Protein AF-A0AAD2H133-F1 (afdb_monomer_lite)

Radius of gyration: 26.83 Å; chains: 1; bounding box: 68×77×58 Å

pLDDT: mean 74.28, std 23.03, range [26.97, 97.5]

Organism: NCBI:txid2018698

Sequence (249 aa):
MCVVIRGDEFQFPLRPWSMHPALIPPAVCPDMLEMSGTHETLIGLRRARIIREPKGTVWVAGERANQIEEWRHAVLTKLACFRELQAVYMPAAAAIIEEAEARRVRSASSPRPEHIKLWMPSEMPSSLGPARGCVARLCDIETKLRVAQCENSLTLVRARLHAKRHLISFRNANVTGQNQSTKARTLISKVGEKVTASANRYRRGRQALVEAGRLEKFQHLQELKDEHLQMSGAAMETDTERTDAWTAK

Structure (mmCIF, N/CA/C/O backbone):
data_AF-A0AAD2H133-F1
#
_entry.id   AF-A0AAD2H133-F1
#
loop_
_atom_site.group_PDB
_atom_site.id
_atom_site.type_symbol
_atom_site.label_atom_id
_atom_site.label_alt_id
_atom_site.label_comp_id
_atom_site.label_asym_id
_atom_site.label_entity_id
_atom_site.label_seq_id
_atom_site.pdbx_PDB_ins_code
_atom_site.Cartn_x
_atom_site.Cartn_y
_atom_site.Cartn_z
_atom_site.occupancy
_atom_site.B_iso_or_equiv
_atom_site.auth_seq_id
_atom_site.auth_comp_id
_atom_site.auth_asym_id
_atom_site.auth_atom_id
_atom_site.pdbx_PDB_model_num
ATOM 1 N N . MET A 1 1 ? -32.517 -39.416 12.673 1.00 35.91 1 MET A N 1
ATOM 2 C CA . MET A 1 1 ? -31.912 -40.131 11.529 1.00 35.91 1 MET A CA 1
ATOM 3 C C . MET A 1 1 ? -30.538 -39.535 11.271 1.00 35.91 1 MET A C 1
ATOM 5 O O . MET A 1 1 ? -30.444 -38.469 10.681 1.00 35.91 1 MET A O 1
ATOM 9 N N . CYS A 1 2 ? -29.494 -40.173 11.801 1.00 26.97 2 CYS A N 1
ATOM 10 C CA . CYS A 1 2 ? -28.104 -39.863 11.469 1.00 26.97 2 CYS A CA 1
ATOM 11 C C . CYS A 1 2 ? -27.751 -40.601 10.180 1.00 26.97 2 CYS A C 1
ATOM 13 O O . CYS A 1 2 ? -27.896 -41.821 10.129 1.00 26.97 2 CYS A O 1
ATOM 15 N N . VAL A 1 3 ? -27.281 -39.881 9.165 1.00 31.53 3 VAL A N 1
ATOM 16 C CA . VAL A 1 3 ? -26.675 -40.486 7.978 1.00 31.53 3 VAL A CA 1
ATOM 17 C C . VAL A 1 3 ? -25.183 -40.195 8.031 1.00 31.53 3 VAL A C 1
ATOM 19 O O . VAL A 1 3 ? -24.738 -39.062 7.880 1.00 31.53 3 VAL A O 1
ATOM 22 N N . VAL A 1 4 ? -24.441 -41.258 8.320 1.00 31.72 4 VAL A N 1
ATOM 23 C CA . VAL A 1 4 ? -22.990 -41.375 8.192 1.00 31.72 4 VAL A CA 1
ATOM 24 C C . VAL A 1 4 ? -22.673 -41.491 6.703 1.00 31.72 4 VAL A C 1
ATOM 26 O O . VAL A 1 4 ? -23.188 -42.398 6.051 1.00 31.72 4 VAL A O 1
ATOM 29 N N . ILE A 1 5 ? -21.815 -40.618 6.169 1.00 35.50 5 ILE A N 1
ATOM 30 C CA . ILE A 1 5 ? -21.188 -40.825 4.856 1.00 35.50 5 ILE A CA 1
ATOM 31 C C . ILE A 1 5 ? -19.685 -40.995 5.067 1.00 35.50 5 ILE A C 1
ATOM 33 O O . ILE A 1 5 ? -19.028 -40.186 5.719 1.00 35.50 5 ILE A O 1
ATOM 37 N N . ARG A 1 6 ? -19.216 -42.142 4.574 1.00 32.06 6 ARG A N 1
ATOM 38 C CA . ARG A 1 6 ? -17.863 -42.692 4.651 1.00 32.06 6 ARG A CA 1
ATOM 39 C C . ARG A 1 6 ? -16.893 -41.867 3.809 1.00 32.06 6 ARG A C 1
ATOM 41 O O . ARG A 1 6 ? -17.297 -41.235 2.838 1.00 32.06 6 ARG A O 1
ATOM 48 N N . GLY A 1 7 ? -15.623 -41.907 4.202 1.00 32.06 7 GLY A N 1
ATOM 49 C CA . GLY A 1 7 ? -14.524 -41.363 3.419 1.00 32.06 7 GLY A CA 1
ATOM 50 C C . GLY A 1 7 ? -14.263 -42.206 2.177 1.00 32.06 7 GLY A C 1
ATOM 51 O O . GLY A 1 7 ? -14.228 -43.430 2.272 1.00 32.06 7 GLY A O 1
ATOM 52 N N . ASP A 1 8 ? -14.057 -41.516 1.060 1.00 33.31 8 ASP A N 1
ATOM 53 C CA . ASP A 1 8 ? -13.479 -42.070 -0.156 1.00 33.31 8 ASP A CA 1
ATOM 54 C C . ASP A 1 8 ? -12.133 -41.391 -0.425 1.00 33.31 8 ASP A C 1
ATOM 56 O O . ASP A 1 8 ? -11.981 -40.165 -0.370 1.00 33.31 8 ASP A O 1
ATOM 60 N N . GLU A 1 9 ? -11.151 -42.246 -0.676 1.00 34.84 9 GLU A N 1
ATOM 61 C CA . GLU A 1 9 ? -9.766 -41.960 -1.005 1.00 34.84 9 GLU A CA 1
ATOM 62 C C . GLU A 1 9 ? -9.674 -41.255 -2.367 1.00 34.84 9 GLU A C 1
ATOM 64 O O . GLU A 1 9 ? -9.992 -41.827 -3.408 1.00 34.84 9 GLU A O 1
ATOM 69 N N . PHE A 1 10 ? -9.196 -40.008 -2.385 1.00 31.00 10 PHE A N 1
ATOM 70 C CA . PHE A 1 10 ? -8.805 -39.330 -3.623 1.00 31.00 10 PHE A CA 1
ATOM 71 C C . PHE A 1 10 ? -7.299 -39.484 -3.842 1.00 31.00 10 PHE A C 1
ATOM 73 O O . PHE A 1 10 ? -6.474 -38.762 -3.282 1.00 31.00 10 PHE A O 1
ATOM 80 N N . GLN A 1 11 ? -6.951 -40.460 -4.673 1.00 32.91 11 GLN A N 1
ATOM 81 C CA . GLN A 1 11 ? -5.588 -40.793 -5.062 1.00 32.91 11 GLN A CA 1
ATOM 82 C C . GLN A 1 11 ? -5.153 -39.889 -6.228 1.00 32.91 11 GLN A C 1
ATOM 84 O O . GLN A 1 11 ? -5.570 -40.068 -7.371 1.00 32.91 11 GLN A O 1
ATOM 89 N N . PHE A 1 12 ? -4.325 -38.879 -5.944 1.00 33.16 12 PHE A N 1
ATOM 90 C CA . PHE A 1 12 ? -3.680 -38.063 -6.978 1.00 33.16 12 PHE A CA 1
ATOM 91 C C . PHE A 1 12 ? -2.505 -38.837 -7.603 1.00 33.16 12 PHE A C 1
ATOM 93 O O . PHE A 1 12 ? -1.609 -39.263 -6.871 1.00 33.16 12 PHE A O 1
ATOM 100 N N . PRO A 1 13 ? -2.429 -38.986 -8.939 1.00 35.81 13 PRO A N 1
ATOM 101 C CA . PRO A 1 13 ? -1.241 -39.533 -9.576 1.00 35.81 13 PRO A CA 1
ATOM 102 C C . PRO A 1 13 ? -0.107 -38.500 -9.538 1.00 35.81 13 PRO A C 1
ATOM 104 O O . PRO A 1 13 ? -0.150 -37.469 -10.212 1.00 35.81 13 PRO A O 1
ATOM 107 N N . LEU A 1 14 ? 0.935 -38.803 -8.762 1.00 33.22 14 LEU A N 1
ATOM 108 C CA . LEU A 1 14 ? 2.225 -38.120 -8.812 1.00 33.22 14 LEU A CA 1
ATOM 109 C C . LEU A 1 14 ? 2.862 -38.360 -10.190 1.00 33.22 14 LEU A C 1
ATOM 111 O O . LEU A 1 14 ? 3.471 -39.399 -10.434 1.00 33.22 14 LEU A O 1
ATOM 115 N N . ARG A 1 15 ? 2.725 -37.399 -11.111 1.00 35.94 15 ARG A N 1
ATOM 116 C CA . ARG A 1 15 ? 3.599 -37.320 -12.289 1.00 35.94 15 ARG A CA 1
ATOM 117 C C . ARG A 1 15 ? 4.874 -36.552 -11.912 1.00 35.94 15 ARG A C 1
ATOM 119 O O . ARG A 1 15 ? 4.755 -35.439 -11.394 1.00 35.94 15 ARG A O 1
ATOM 126 N N . PRO A 1 16 ? 6.075 -37.090 -12.188 1.00 33.22 16 PRO A N 1
ATOM 127 C CA . PRO A 1 16 ? 7.325 -36.371 -11.980 1.00 33.22 16 PRO A CA 1
ATOM 128 C C . PRO A 1 16 ? 7.382 -35.151 -12.901 1.00 33.22 16 PRO A C 1
ATOM 130 O O . PRO A 1 16 ? 7.190 -35.264 -14.112 1.00 33.22 16 PRO A O 1
ATOM 133 N N . TRP A 1 17 ? 7.644 -33.977 -12.334 1.00 34.22 17 TRP A N 1
ATOM 134 C CA . TRP A 1 17 ? 7.940 -32.778 -13.108 1.00 34.22 17 TRP A CA 1
ATOM 135 C C . TRP A 1 17 ? 9.321 -32.938 -13.752 1.00 34.22 17 TRP A C 1
ATOM 137 O O . TRP A 1 17 ? 10.344 -32.742 -13.103 1.00 34.22 17 TRP A O 1
ATOM 147 N N . SER A 1 18 ? 9.367 -33.286 -15.037 1.00 40.25 18 SER A N 1
ATOM 148 C CA . SER A 1 18 ? 10.574 -33.133 -15.848 1.00 40.25 18 SER A CA 1
ATOM 149 C C . SER A 1 18 ? 10.789 -31.641 -16.127 1.00 40.25 18 SER A C 1
ATOM 151 O O . SER A 1 18 ? 10.150 -31.066 -17.011 1.00 40.25 18 SER A O 1
ATOM 153 N N . MET A 1 19 ? 11.648 -30.996 -15.337 1.00 36.91 19 MET A N 1
ATOM 154 C CA . MET A 1 19 ? 12.081 -29.614 -15.549 1.00 36.91 19 MET A CA 1
ATOM 155 C C . MET A 1 19 ? 12.820 -29.481 -16.890 1.00 36.91 19 MET A C 1
ATOM 157 O O . MET A 1 19 ? 13.822 -30.149 -17.129 1.00 36.91 19 MET A O 1
ATOM 161 N N . HIS A 1 20 ? 12.337 -28.596 -17.764 1.00 41.34 20 HIS A N 1
ATOM 162 C CA . HIS A 1 20 ? 13.118 -28.087 -18.893 1.00 41.34 20 HIS A CA 1
ATOM 163 C C . HIS A 1 20 ? 14.253 -27.170 -18.381 1.00 41.34 20 HIS A C 1
ATOM 165 O O . HIS A 1 20 ? 13.990 -26.342 -17.506 1.00 41.34 20 HIS A O 1
ATOM 171 N N . PRO A 1 21 ? 15.482 -27.232 -18.936 1.00 43.69 21 PRO A N 1
ATOM 172 C CA . PRO A 1 21 ? 16.657 -26.554 -18.370 1.00 43.69 21 PRO A CA 1
ATOM 173 C C . PRO A 1 21 ? 16.730 -25.028 -18.586 1.00 43.69 21 PRO A C 1
ATOM 175 O O . PRO A 1 21 ? 17.727 -24.411 -18.234 1.00 43.69 21 PRO A O 1
ATOM 178 N N . ALA A 1 22 ? 15.700 -24.381 -19.139 1.00 45.56 22 ALA A N 1
ATOM 179 C CA . ALA A 1 22 ? 15.758 -22.966 -19.536 1.00 45.56 22 ALA A CA 1
ATOM 180 C C . ALA A 1 22 ? 15.195 -21.966 -18.498 1.00 45.56 22 ALA A C 1
ATOM 182 O O . ALA A 1 22 ? 14.990 -20.797 -18.814 1.00 45.56 22 ALA A O 1
ATOM 183 N N . LEU A 1 23 ? 14.912 -22.405 -17.266 1.00 48.41 23 LEU A N 1
ATOM 184 C CA . LEU A 1 23 ? 14.332 -21.574 -16.195 1.00 48.41 23 LEU A CA 1
ATOM 185 C C . LEU A 1 23 ? 15.078 -21.731 -14.864 1.00 48.41 23 LEU A C 1
ATOM 187 O O . LEU A 1 23 ? 14.468 -21.724 -13.797 1.00 48.41 23 LEU A O 1
ATOM 191 N N . ILE A 1 24 ? 16.402 -21.863 -14.920 1.00 42.66 24 ILE A N 1
ATOM 192 C CA . ILE A 1 24 ? 17.245 -21.671 -13.740 1.00 42.66 24 ILE A CA 1
ATOM 193 C C . ILE A 1 24 ? 17.420 -20.152 -13.586 1.00 42.66 24 ILE A C 1
ATOM 195 O O . ILE A 1 24 ? 18.086 -19.545 -14.427 1.00 42.66 24 ILE A O 1
ATOM 199 N N . PRO A 1 25 ? 16.796 -19.493 -12.589 1.00 49.66 25 PRO A N 1
ATOM 200 C CA . PRO A 1 25 ? 17.180 -18.128 -12.254 1.00 49.66 25 PRO A CA 1
ATOM 201 C C . PRO A 1 25 ? 18.669 -18.141 -11.878 1.00 49.66 25 PRO A C 1
ATOM 203 O O . PRO A 1 25 ? 19.085 -19.070 -11.176 1.00 49.66 25 PRO A O 1
ATOM 206 N N . PRO A 1 26 ? 19.489 -17.164 -12.315 1.00 40.66 26 PRO A N 1
ATOM 207 C CA . PRO A 1 26 ? 20.832 -17.054 -11.767 1.00 40.66 26 PRO A CA 1
ATOM 208 C C . PRO A 1 26 ? 20.694 -16.961 -10.248 1.00 40.66 26 PRO A C 1
ATOM 210 O O . PRO A 1 26 ? 19.792 -16.285 -9.741 1.00 40.66 26 PRO A O 1
ATOM 213 N N . ALA A 1 27 ? 21.522 -17.742 -9.556 1.00 40.97 27 ALA A N 1
ATOM 214 C CA . ALA A 1 27 ? 21.524 -17.869 -8.113 1.00 40.97 27 ALA A CA 1
ATOM 215 C C . ALA A 1 27 ? 21.328 -16.497 -7.458 1.00 40.97 27 ALA A C 1
ATOM 217 O O . ALA A 1 27 ? 22.032 -15.540 -7.774 1.00 40.97 27 ALA A O 1
ATOM 218 N N . VAL A 1 28 ? 20.347 -16.412 -6.558 1.00 44.00 28 VAL A N 1
ATOM 219 C CA . VAL A 1 28 ? 20.270 -15.333 -5.572 1.00 44.00 28 VAL A CA 1
ATOM 220 C C . VAL A 1 28 ? 21.641 -15.270 -4.916 1.00 44.00 28 VAL A C 1
ATOM 222 O O . VAL A 1 28 ? 22.013 -16.235 -4.256 1.00 44.00 28 VAL A O 1
ATOM 225 N N . CYS A 1 29 ? 22.387 -14.195 -5.175 1.00 35.00 29 CYS A N 1
ATOM 226 C CA . CYS A 1 29 ? 23.770 -14.025 -4.754 1.00 35.00 29 CYS A CA 1
ATOM 227 C C . CYS A 1 29 ? 23.927 -14.326 -3.257 1.00 35.00 29 CYS A C 1
ATOM 229 O O . CYS A 1 29 ? 23.426 -13.555 -2.432 1.00 35.00 29 CYS A O 1
ATOM 231 N N . PRO A 1 30 ? 24.637 -15.397 -2.877 1.00 43.62 30 PRO A N 1
ATOM 232 C CA . PRO A 1 30 ? 25.264 -15.491 -1.581 1.00 43.62 30 PRO A CA 1
ATOM 233 C C . PRO A 1 30 ? 26.714 -15.046 -1.779 1.00 43.62 30 PRO A C 1
ATOM 235 O O . PRO A 1 30 ? 27.558 -15.864 -2.105 1.00 43.62 30 PRO A O 1
ATOM 238 N N . ASP A 1 31 ? 26.963 -13.745 -1.660 1.00 32.84 31 ASP A N 1
ATOM 239 C CA . ASP A 1 31 ? 28.277 -13.216 -1.281 1.00 32.84 31 ASP A CA 1
ATOM 240 C C . ASP A 1 31 ? 28.080 -11.793 -0.759 1.00 32.84 31 ASP A C 1
ATOM 242 O O . ASP A 1 31 ? 28.165 -10.781 -1.453 1.00 32.84 31 ASP A O 1
ATOM 246 N N . MET A 1 32 ? 27.699 -11.752 0.518 1.00 42.69 32 MET A N 1
ATOM 247 C CA . MET A 1 32 ? 28.134 -10.678 1.388 1.00 42.69 32 MET A CA 1
ATOM 248 C C . MET A 1 32 ? 29.597 -10.942 1.720 1.00 42.69 32 MET A C 1
ATOM 250 O O . MET A 1 32 ? 29.925 -12.065 2.090 1.00 42.69 32 MET A O 1
ATOM 254 N N . LEU A 1 33 ? 30.370 -9.859 1.719 1.00 44.34 33 LEU A N 1
ATOM 255 C CA . LEU A 1 33 ? 31.741 -9.700 2.200 1.00 44.34 33 LEU A CA 1
ATOM 256 C C . LEU A 1 33 ? 32.780 -9.590 1.074 1.00 44.34 33 LEU A C 1
ATOM 258 O O . LEU A 1 33 ? 33.070 -10.535 0.357 1.00 44.34 33 LEU A O 1
ATOM 262 N N . GLU A 1 34 ? 33.381 -8.399 1.061 1.00 38.94 34 GLU A N 1
ATOM 263 C CA . GLU A 1 34 ? 34.706 -8.056 0.544 1.00 38.94 34 GLU A CA 1
ATOM 264 C C . GLU A 1 34 ? 34.785 -7.264 -0.776 1.00 38.94 34 GLU A C 1
ATOM 266 O O . GLU A 1 34 ? 34.864 -7.797 -1.874 1.00 38.94 34 GLU A O 1
ATOM 271 N N . MET A 1 35 ? 34.947 -5.945 -0.558 1.00 33.66 35 MET A N 1
ATOM 272 C CA . MET A 1 35 ? 35.749 -4.986 -1.336 1.00 33.66 35 MET A CA 1
ATOM 273 C C . MET A 1 35 ? 35.026 -4.299 -2.511 1.00 33.66 35 MET A C 1
ATOM 275 O O . MET A 1 35 ? 34.419 -4.934 -3.353 1.00 33.66 35 MET A O 1
ATOM 279 N N . SER A 1 36 ? 35.053 -2.974 -2.671 1.00 35.31 36 SER A N 1
ATOM 280 C CA . SER A 1 36 ? 35.931 -1.956 -2.082 1.00 35.31 36 SER A CA 1
ATOM 281 C C . SER A 1 36 ? 35.410 -0.547 -2.386 1.00 35.31 36 SER A C 1
ATOM 283 O O . SER A 1 36 ? 35.082 -0.250 -3.531 1.00 35.31 36 SER A O 1
ATOM 285 N N . GLY A 1 37 ? 35.457 0.320 -1.365 1.00 43.50 37 GLY A N 1
ATOM 286 C CA . GLY A 1 37 ? 35.833 1.740 -1.445 1.00 43.50 37 GLY A CA 1
ATOM 287 C C . GLY A 1 37 ? 34.999 2.614 -2.379 1.00 43.50 37 GLY A C 1
ATOM 288 O O . GLY A 1 37 ? 35.260 2.719 -3.568 1.00 43.50 37 GLY A O 1
ATOM 289 N N . THR A 1 38 ? 34.022 3.375 -1.891 1.00 42.72 38 THR A N 1
ATOM 290 C CA . THR A 1 38 ? 34.301 4.693 -1.276 1.00 42.72 38 THR A CA 1
ATOM 291 C C . THR A 1 38 ? 33.072 5.277 -0.549 1.00 42.72 38 THR A C 1
ATOM 293 O O . THR A 1 38 ? 33.034 6.469 -0.261 1.00 42.72 38 THR A O 1
ATOM 296 N N . HIS A 1 39 ? 32.066 4.461 -0.203 1.00 37.28 39 HIS A N 1
ATOM 297 C CA . HIS A 1 39 ? 30.840 4.939 0.466 1.00 37.28 39 HIS A CA 1
ATOM 298 C C . HIS A 1 39 ? 30.684 4.470 1.932 1.00 37.28 39 HIS A C 1
ATOM 300 O O . HIS A 1 39 ? 29.704 4.807 2.595 1.00 37.28 39 HIS A O 1
ATOM 306 N N . GLU A 1 40 ? 31.657 3.722 2.468 1.00 39.19 40 GLU A N 1
ATOM 307 C CA . GLU A 1 40 ? 31.608 3.172 3.836 1.00 39.19 40 GLU A CA 1
ATOM 308 C C . GLU A 1 40 ? 32.262 4.057 4.910 1.00 39.19 40 GLU A C 1
ATOM 310 O O . GLU A 1 40 ? 31.959 3.917 6.095 1.00 39.19 40 GLU A O 1
ATOM 315 N N . THR A 1 41 ? 33.074 5.051 4.543 1.00 42.19 41 THR A N 1
ATOM 316 C CA . THR A 1 41 ? 33.735 5.933 5.527 1.00 42.19 41 THR A CA 1
ATOM 317 C C . THR A 1 41 ? 32.807 6.982 6.151 1.00 42.19 41 THR A C 1
ATOM 319 O O . THR A 1 41 ? 33.147 7.560 7.182 1.00 42.19 41 THR A O 1
ATOM 322 N N . LEU A 1 42 ? 31.596 7.182 5.617 1.00 41.75 42 LEU A N 1
ATOM 323 C CA . LEU A 1 42 ? 30.572 8.043 6.235 1.00 41.75 42 LEU A CA 1
ATOM 324 C C . LEU A 1 42 ? 29.580 7.282 7.130 1.00 41.75 42 LEU A C 1
ATOM 326 O O . LEU A 1 42 ? 28.847 7.904 7.902 1.00 41.75 42 LEU A O 1
ATOM 330 N N . ILE A 1 43 ? 29.572 5.947 7.074 1.00 48.88 43 ILE A N 1
ATOM 331 C CA . ILE A 1 43 ? 28.593 5.096 7.770 1.00 48.88 43 ILE A CA 1
ATOM 332 C C . ILE A 1 43 ? 29.017 4.836 9.231 1.00 48.88 43 ILE A C 1
ATOM 334 O O . ILE A 1 43 ? 28.167 4.748 10.119 1.00 48.88 43 ILE A O 1
ATOM 338 N N . GLY A 1 44 ? 30.323 4.820 9.527 1.00 33.81 44 GLY A N 1
ATOM 339 C CA . GLY A 1 44 ? 30.848 4.629 10.889 1.00 33.81 44 GLY A CA 1
ATOM 340 C C . GLY A 1 44 ? 30.820 5.875 11.788 1.00 33.81 44 GLY A C 1
ATOM 341 O O . GLY A 1 44 ? 30.676 5.762 13.004 1.00 33.81 44 GLY A O 1
ATOM 342 N N . LEU A 1 45 ? 30.901 7.083 11.220 1.00 42.31 45 LEU A N 1
ATOM 343 C CA . LEU A 1 45 ? 31.142 8.313 11.995 1.00 42.31 45 LEU A CA 1
ATOM 344 C C . LEU A 1 45 ? 29.876 9.003 12.531 1.00 42.31 45 LEU A C 1
ATOM 346 O O . LEU A 1 45 ? 29.975 9.941 13.321 1.00 42.31 45 LEU A O 1
ATOM 350 N N . ARG A 1 46 ? 28.676 8.527 12.171 1.00 41.97 46 ARG A N 1
ATOM 351 C CA . ARG A 1 46 ? 27.406 9.049 12.719 1.00 41.97 46 ARG A CA 1
ATOM 352 C C . ARG A 1 46 ? 26.892 8.300 13.951 1.00 41.97 46 ARG A C 1
ATOM 354 O O . ARG A 1 46 ? 26.038 8.832 14.652 1.00 41.97 46 ARG A O 1
ATOM 361 N N . ARG A 1 47 ? 27.434 7.115 14.256 1.00 45.44 47 ARG A N 1
ATOM 362 C CA . ARG A 1 47 ? 27.069 6.321 15.448 1.00 45.44 47 ARG A CA 1
ATOM 363 C C . ARG A 1 47 ? 27.700 6.821 16.756 1.00 45.44 47 ARG A C 1
ATOM 365 O O . ARG A 1 47 ? 27.295 6.373 17.820 1.00 45.44 47 ARG A O 1
ATOM 372 N N . ALA A 1 48 ? 28.636 7.772 16.706 1.00 42.19 48 ALA A N 1
ATOM 373 C CA . ALA A 1 48 ? 29.427 8.201 17.866 1.00 42.19 48 ALA A CA 1
ATOM 374 C C . ALA A 1 48 ? 29.140 9.641 18.346 1.00 42.19 48 ALA A C 1
ATOM 376 O O . ALA A 1 48 ? 30.046 10.351 18.779 1.00 42.19 48 ALA A O 1
ATOM 377 N N . ARG A 1 49 ? 27.883 10.105 18.292 1.00 46.78 49 ARG A N 1
ATOM 378 C CA . ARG A 1 49 ? 27.481 11.335 19.004 1.00 46.78 49 ARG A CA 1
ATOM 379 C C . ARG A 1 49 ? 26.068 11.248 19.573 1.00 46.78 49 ARG A C 1
ATOM 381 O O . ARG A 1 49 ? 25.200 12.031 19.211 1.00 46.78 49 ARG A O 1
ATOM 388 N N . ILE A 1 50 ? 25.854 10.325 20.504 1.00 53.81 50 ILE A N 1
ATOM 389 C CA . ILE A 1 50 ? 24.752 10.421 21.468 1.00 53.81 50 ILE A CA 1
ATOM 390 C C . ILE A 1 50 ? 25.290 10.013 22.841 1.00 53.81 50 ILE A C 1
ATOM 392 O O . ILE A 1 50 ? 25.108 8.882 23.261 1.00 53.81 50 ILE A O 1
ATOM 396 N N . ILE A 1 51 ? 25.958 10.935 23.542 1.00 47.97 51 ILE A N 1
ATOM 397 C CA . ILE A 1 51 ? 25.945 10.954 25.013 1.00 47.97 51 ILE A CA 1
ATOM 398 C C . ILE A 1 51 ? 25.855 12.415 25.458 1.00 47.97 51 ILE A C 1
ATOM 400 O O . ILE A 1 51 ? 26.853 13.101 25.665 1.00 47.97 51 ILE A O 1
ATOM 404 N N . ARG A 1 52 ? 24.625 12.905 25.590 1.00 49.97 52 ARG A N 1
ATOM 405 C CA . ARG A 1 52 ? 24.276 13.893 26.613 1.00 49.97 52 ARG A CA 1
ATOM 406 C C . ARG A 1 52 ? 22.813 13.666 26.951 1.00 49.97 52 ARG A C 1
ATOM 408 O O . ARG A 1 52 ? 21.944 14.013 26.163 1.00 49.97 52 ARG A O 1
ATOM 415 N N . GLU A 1 53 ? 22.576 12.995 28.069 1.00 47.31 53 GLU A N 1
ATOM 416 C CA . GLU A 1 53 ? 21.259 12.527 28.497 1.00 47.31 53 GLU A CA 1
ATOM 417 C C . GLU A 1 53 ? 20.379 13.680 29.016 1.00 47.31 53 GLU A C 1
ATOM 419 O O . GLU A 1 53 ? 20.701 14.273 30.050 1.00 47.31 53 GLU A O 1
ATOM 424 N N . PRO A 1 54 ? 19.254 14.019 28.358 1.00 49.62 54 PRO A N 1
ATOM 425 C CA . PRO A 1 54 ? 18.294 14.969 28.902 1.00 49.62 54 PRO A CA 1
ATOM 426 C C . PRO A 1 54 ? 17.240 14.233 29.744 1.00 49.62 54 PRO A C 1
ATOM 428 O O . PRO A 1 54 ? 16.508 13.383 29.246 1.00 49.62 54 PRO A O 1
ATOM 431 N N . LYS A 1 55 ? 17.132 14.565 31.034 1.00 40.78 55 LYS A N 1
ATOM 432 C CA . LYS A 1 55 ? 16.137 13.982 31.952 1.00 40.78 55 LYS A CA 1
ATOM 433 C C . LYS A 1 55 ? 14.700 14.370 31.555 1.00 40.78 55 LYS A C 1
ATOM 435 O O . LYS A 1 55 ? 14.389 15.551 31.498 1.00 40.78 55 LYS A O 1
ATOM 440 N N . GLY A 1 56 ? 13.830 13.362 31.398 1.00 51.41 56 GLY A N 1
ATOM 441 C CA . GLY A 1 56 ? 12.359 13.472 31.379 1.00 51.41 56 GLY A CA 1
ATOM 442 C C . GLY A 1 56 ? 11.741 14.001 30.076 1.00 51.41 56 GLY A C 1
ATOM 443 O O . GLY A 1 56 ? 12.184 15.005 29.543 1.00 51.41 56 GLY A O 1
ATOM 444 N N . THR A 1 57 ? 10.719 13.301 29.555 1.00 52.59 57 THR A N 1
ATOM 445 C CA . THR A 1 57 ? 9.946 13.554 28.303 1.00 52.59 57 THR A CA 1
ATOM 446 C C . THR A 1 57 ? 10.711 13.572 26.969 1.00 52.59 57 THR A C 1
ATOM 448 O O . THR A 1 57 ? 10.203 13.025 25.988 1.00 52.59 57 THR A O 1
ATOM 451 N N . VAL A 1 58 ? 11.939 14.090 26.919 1.00 53.03 58 VAL A N 1
ATOM 452 C CA . VAL A 1 58 ? 12.780 14.133 25.707 1.00 53.03 58 VAL A CA 1
ATOM 453 C C . VAL A 1 58 ? 13.221 12.731 25.258 1.00 53.03 58 VAL A C 1
ATOM 455 O O . VAL A 1 58 ? 13.321 12.481 24.059 1.00 53.03 58 VAL A O 1
ATOM 458 N N . TRP A 1 59 ? 13.368 11.779 26.188 1.00 51.12 59 TRP A N 1
ATOM 459 C CA . TRP A 1 59 ? 13.712 10.377 25.901 1.00 51.12 59 TRP A CA 1
ATOM 460 C C . TRP A 1 59 ? 12.775 9.704 24.899 1.00 51.12 59 TRP A C 1
ATOM 462 O O . TRP A 1 59 ? 13.227 9.038 23.976 1.00 51.12 59 TRP A O 1
ATOM 472 N N . VAL A 1 60 ? 11.465 9.917 25.039 1.00 57.91 60 VAL A N 1
ATOM 473 C CA . VAL A 1 60 ? 10.472 9.276 24.166 1.00 57.91 60 VAL A CA 1
ATOM 474 C C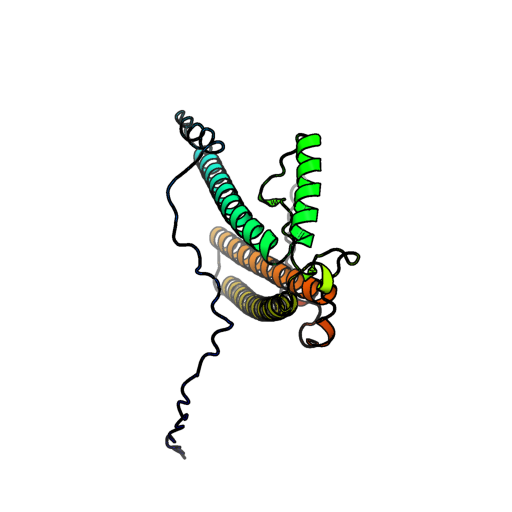 . VAL A 1 60 ? 10.486 9.903 22.766 1.00 57.91 60 VAL A C 1
ATOM 476 O O . VAL A 1 60 ? 10.205 9.224 21.781 1.00 57.91 60 VAL A O 1
ATOM 479 N N . ALA A 1 61 ? 10.829 11.189 22.653 1.00 65.00 61 ALA A N 1
ATOM 480 C CA . ALA A 1 61 ? 10.992 11.856 21.364 1.00 65.00 61 ALA A CA 1
ATOM 481 C C . ALA A 1 61 ? 12.298 11.440 20.666 1.00 65.00 61 ALA A C 1
ATOM 483 O O . ALA A 1 61 ? 12.273 11.165 19.468 1.00 65.00 61 ALA A O 1
ATOM 484 N N . GLY A 1 62 ? 13.404 11.336 21.414 1.00 78.25 62 GLY A N 1
ATOM 485 C CA . GLY A 1 62 ? 14.695 10.864 20.907 1.00 78.25 62 GLY A CA 1
ATOM 486 C C . GLY A 1 62 ? 14.647 9.408 20.446 1.00 78.25 62 GLY A C 1
ATOM 487 O O . GLY A 1 62 ? 15.103 9.099 19.352 1.00 78.25 62 GLY A O 1
ATOM 488 N N . GLU A 1 63 ? 13.995 8.539 21.216 1.00 82.75 63 GLU A N 1
ATOM 489 C CA . GLU A 1 63 ? 13.814 7.129 20.864 1.00 82.75 63 GLU A CA 1
ATOM 490 C C . GLU A 1 63 ? 12.989 6.961 19.580 1.00 82.75 63 GLU A C 1
ATOM 492 O O . GLU A 1 63 ? 13.396 6.263 18.655 1.00 82.75 63 GLU A O 1
ATOM 497 N N . ARG A 1 64 ? 11.864 7.680 19.452 1.00 81.94 64 ARG A N 1
ATOM 498 C CA . ARG A 1 64 ? 11.085 7.679 18.201 1.00 81.94 64 ARG A CA 1
ATOM 499 C C . ARG A 1 64 ? 11.883 8.233 17.023 1.00 81.94 64 ARG A C 1
ATOM 501 O O . ARG A 1 64 ? 11.735 7.731 15.915 1.00 81.94 64 ARG A O 1
ATOM 508 N N . ALA A 1 65 ? 12.692 9.271 17.236 1.00 86.06 65 ALA A N 1
ATOM 509 C CA . ALA A 1 65 ? 13.532 9.834 16.185 1.00 86.06 65 ALA A CA 1
ATOM 510 C C . ALA A 1 65 ? 14.584 8.820 15.714 1.00 86.06 65 ALA A C 1
ATOM 512 O O . ALA A 1 65 ? 14.731 8.624 14.511 1.00 86.06 65 ALA A O 1
ATOM 513 N N . ASN A 1 66 ? 15.232 8.114 16.644 1.00 89.31 66 ASN A N 1
ATOM 514 C CA . ASN A 1 66 ? 16.170 7.040 16.325 1.00 89.31 66 ASN A CA 1
ATOM 515 C C . ASN A 1 66 ? 15.484 5.914 15.542 1.00 89.31 66 ASN A C 1
ATOM 517 O O . ASN A 1 66 ? 15.978 5.528 14.488 1.00 89.31 66 ASN A O 1
ATOM 521 N N . GLN A 1 67 ? 14.302 5.466 15.976 1.00 89.50 67 GLN A N 1
ATOM 522 C CA . GLN A 1 67 ? 13.526 4.448 15.254 1.00 89.50 67 GLN A CA 1
ATOM 523 C C . GLN A 1 67 ? 13.170 4.886 13.828 1.00 89.50 67 GLN A C 1
ATOM 525 O O . GLN A 1 67 ? 13.247 4.092 12.891 1.00 89.50 67 GLN A O 1
ATOM 530 N N . ILE A 1 68 ? 12.806 6.158 13.634 1.00 89.44 68 ILE A N 1
ATOM 531 C CA . ILE A 1 68 ? 12.531 6.702 12.299 1.00 89.44 68 ILE A CA 1
ATOM 532 C C . ILE A 1 68 ? 13.790 6.647 11.426 1.00 89.44 68 ILE A C 1
ATOM 534 O O . ILE A 1 68 ? 13.697 6.260 10.261 1.00 89.44 68 ILE A O 1
ATOM 538 N N . GLU A 1 69 ? 14.956 7.003 11.965 1.00 89.81 69 GLU A N 1
ATOM 539 C CA . GLU A 1 69 ? 16.223 6.925 11.230 1.00 89.81 69 GLU A CA 1
ATOM 540 C C . GLU A 1 69 ? 16.624 5.477 10.907 1.00 89.81 69 GLU A C 1
ATOM 542 O O . GLU A 1 69 ? 17.056 5.191 9.789 1.00 89.81 69 GLU A O 1
ATOM 547 N N . GLU A 1 70 ? 16.406 4.536 11.825 1.00 91.06 70 GLU A N 1
ATOM 548 C CA . GLU A 1 70 ? 16.619 3.107 11.578 1.00 91.06 70 GLU A CA 1
ATOM 549 C C . GLU A 1 70 ? 15.720 2.586 10.450 1.00 91.06 70 GLU A C 1
ATOM 551 O O . GLU A 1 70 ? 16.184 1.893 9.539 1.00 91.06 70 GLU A O 1
ATOM 556 N N . TRP A 1 71 ? 14.437 2.958 10.452 1.00 92.69 71 TRP A N 1
ATOM 557 C CA . TRP A 1 71 ? 13.512 2.590 9.380 1.00 92.69 71 TRP A CA 1
ATOM 558 C C . TRP A 1 71 ? 13.895 3.225 8.049 1.00 92.69 71 TRP A C 1
ATOM 560 O O . TRP A 1 71 ? 13.838 2.556 7.017 1.00 92.69 71 TRP A O 1
ATOM 570 N N . ARG A 1 72 ? 14.324 4.489 8.060 1.00 91.88 72 ARG A N 1
ATOM 571 C CA . ARG A 1 72 ? 14.840 5.181 6.874 1.00 91.88 72 ARG A CA 1
ATOM 572 C C . ARG A 1 72 ? 16.032 4.449 6.282 1.00 91.88 72 ARG A C 1
ATOM 574 O O . ARG A 1 72 ? 16.046 4.197 5.079 1.00 91.88 72 ARG A O 1
ATOM 581 N N . HIS A 1 73 ? 16.985 4.051 7.118 1.00 90.31 73 HIS A N 1
ATOM 582 C CA . HIS A 1 73 ? 18.134 3.273 6.679 1.00 90.31 73 HIS A CA 1
ATOM 583 C C . HIS A 1 73 ? 17.703 1.928 6.076 1.00 90.31 73 HIS A C 1
ATOM 585 O O . HIS A 1 73 ? 18.097 1.595 4.962 1.00 90.31 73 HIS A O 1
ATOM 591 N N . ALA A 1 74 ? 16.823 1.186 6.755 1.00 91.88 74 ALA A N 1
ATOM 592 C CA . ALA A 1 74 ? 16.321 -0.094 6.256 1.00 91.88 74 ALA A CA 1
ATOM 593 C C . ALA A 1 74 ? 15.581 0.035 4.910 1.00 91.88 74 ALA A C 1
ATOM 595 O O . ALA A 1 74 ? 15.688 -0.845 4.053 1.00 91.88 74 ALA A O 1
ATOM 596 N N . VAL A 1 75 ? 14.835 1.126 4.704 1.00 92.56 75 VAL A N 1
ATOM 597 C CA . VAL A 1 75 ? 14.178 1.428 3.424 1.00 92.56 75 VAL A CA 1
ATOM 598 C C . VAL A 1 75 ? 15.209 1.702 2.333 1.00 92.56 75 VAL A C 1
ATOM 600 O O . VAL A 1 75 ? 15.059 1.168 1.237 1.00 92.56 75 VAL A O 1
ATOM 603 N N . LEU A 1 76 ? 16.263 2.470 2.618 1.00 91.06 76 LEU A N 1
ATOM 604 C CA . LEU A 1 76 ? 17.325 2.750 1.647 1.00 91.06 76 LEU A CA 1
ATOM 605 C C . LEU A 1 76 ? 18.069 1.481 1.221 1.00 91.06 76 LEU A C 1
ATOM 607 O O . LEU A 1 76 ? 18.275 1.280 0.027 1.00 91.06 76 LEU A O 1
ATOM 611 N N . THR A 1 77 ? 18.398 0.590 2.160 1.00 92.12 77 THR A N 1
ATOM 612 C CA . THR A 1 77 ? 19.036 -0.698 1.837 1.00 92.12 77 THR A CA 1
ATOM 613 C C . THR A 1 77 ? 18.156 -1.536 0.908 1.00 92.12 77 THR A C 1
ATOM 615 O O . THR A 1 77 ? 18.624 -2.058 -0.102 1.00 92.12 77 THR A O 1
ATOM 618 N N . LYS A 1 78 ? 16.852 -1.624 1.199 1.00 93.12 78 LYS A N 1
ATOM 619 C CA . LYS A 1 78 ? 15.898 -2.345 0.340 1.00 93.12 78 LYS A CA 1
ATOM 620 C C . LYS A 1 78 ? 15.726 -1.683 -1.022 1.00 93.12 78 LYS A C 1
ATOM 622 O O . LYS A 1 78 ? 15.567 -2.377 -2.020 1.00 93.12 78 LYS A O 1
ATOM 627 N N . LEU A 1 79 ? 15.747 -0.354 -1.063 1.00 91.88 79 LEU A N 1
ATOM 628 C CA . LEU A 1 79 ? 15.637 0.410 -2.297 1.00 91.88 79 LEU A CA 1
ATOM 629 C C . LEU A 1 79 ? 16.845 0.175 -3.210 1.00 91.88 79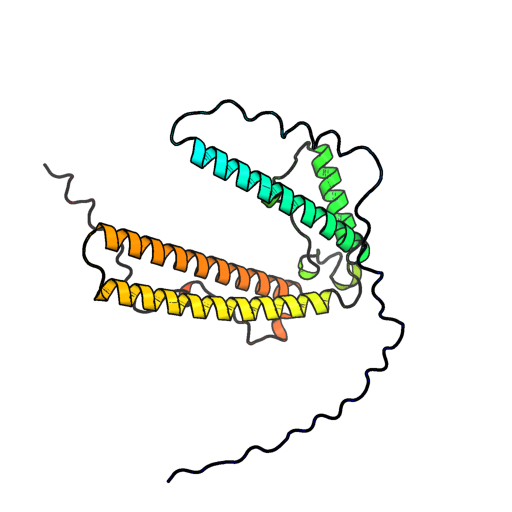 LEU A C 1
ATOM 631 O O . LEU A 1 79 ? 16.646 0.011 -4.408 1.00 91.88 79 LEU A O 1
ATOM 635 N N . ALA A 1 80 ? 18.062 0.133 -2.663 1.00 91.00 80 ALA A N 1
ATOM 636 C CA . ALA A 1 80 ? 19.273 -0.155 -3.431 1.00 91.00 80 ALA A CA 1
ATOM 637 C C . ALA A 1 80 ? 19.182 -1.529 -4.116 1.00 91.00 80 ALA A C 1
ATOM 639 O O . ALA A 1 80 ? 19.254 -1.608 -5.339 1.00 91.00 80 ALA A O 1
ATOM 640 N N . CYS A 1 81 ? 18.860 -2.575 -3.348 1.00 93.25 81 CYS A N 1
ATOM 641 C CA . CYS A 1 81 ? 18.644 -3.920 -3.890 1.00 93.25 81 CYS A CA 1
ATOM 642 C C . CYS A 1 81 ? 17.521 -3.949 -4.945 1.00 93.25 81 CYS A C 1
AT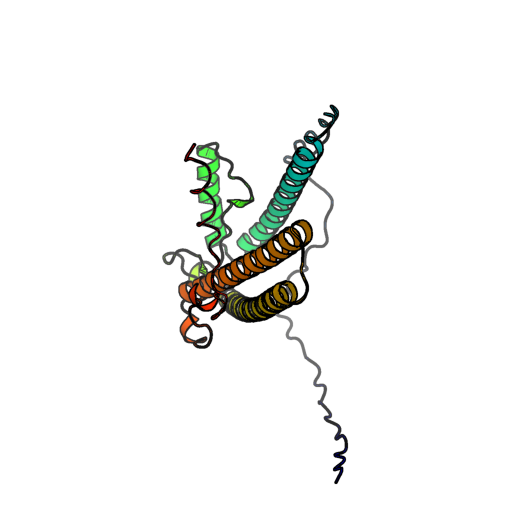OM 644 O O . CYS A 1 81 ? 17.641 -4.576 -5.997 1.00 93.25 81 CYS A O 1
ATOM 646 N N . PHE A 1 82 ? 16.422 -3.223 -4.716 1.00 92.00 82 PHE A N 1
ATOM 647 C CA . PHE A 1 82 ? 15.348 -3.147 -5.704 1.00 92.00 82 PHE A CA 1
ATOM 648 C C . PHE A 1 82 ? 15.792 -2.469 -7.006 1.00 92.00 82 PHE A C 1
ATOM 650 O O . PHE A 1 82 ? 15.361 -2.881 -8.078 1.00 92.00 82 PHE A O 1
ATOM 657 N N . ARG A 1 83 ? 16.660 -1.457 -6.942 1.00 90.94 83 ARG A N 1
ATOM 658 C CA . ARG A 1 83 ? 17.177 -0.764 -8.131 1.00 90.94 83 ARG A CA 1
ATOM 659 C C . ARG A 1 83 ? 18.100 -1.636 -8.966 1.00 90.94 83 ARG A C 1
ATOM 661 O O . ARG A 1 83 ? 18.017 -1.576 -10.187 1.00 90.94 83 ARG A O 1
ATOM 668 N N . GLU A 1 84 ? 18.910 -2.477 -8.333 1.00 91.88 84 GLU A N 1
ATOM 669 C CA . GLU A 1 84 ? 19.710 -3.486 -9.039 1.00 91.88 84 GLU A CA 1
ATOM 670 C C . GLU A 1 84 ? 18.802 -4.430 -9.837 1.00 91.88 84 GLU A C 1
ATOM 672 O O . GLU A 1 84 ? 19.018 -4.667 -11.025 1.00 91.88 84 GLU A O 1
ATOM 677 N N . LEU A 1 85 ? 17.702 -4.884 -9.225 1.00 91.69 85 LEU A N 1
ATOM 678 C CA . LEU A 1 85 ? 16.691 -5.678 -9.926 1.00 91.69 85 LEU A CA 1
ATOM 679 C C . LEU A 1 85 ? 16.000 -4.875 -11.039 1.00 91.69 85 LEU A C 1
ATOM 681 O O . LEU A 1 85 ? 15.748 -5.414 -12.115 1.00 91.69 85 LEU A O 1
ATOM 685 N N . GLN A 1 86 ? 15.702 -3.591 -10.824 1.00 91.12 86 GLN A N 1
ATOM 686 C CA . GLN A 1 86 ? 15.126 -2.740 -11.868 1.00 91.12 86 GLN A CA 1
ATOM 687 C C . GLN A 1 86 ? 16.068 -2.566 -13.059 1.00 91.12 86 GLN A C 1
ATOM 689 O O . GLN A 1 86 ? 15.588 -2.581 -14.184 1.00 91.12 86 GLN A O 1
ATOM 694 N N . ALA A 1 87 ? 17.381 -2.459 -12.854 1.00 89.75 87 ALA A N 1
ATOM 695 C CA . ALA A 1 87 ? 18.335 -2.369 -13.957 1.00 89.75 87 ALA A CA 1
ATOM 696 C C . ALA A 1 87 ? 18.276 -3.609 -14.870 1.00 89.75 87 ALA A C 1
ATOM 698 O O . ALA A 1 87 ? 18.335 -3.480 -16.091 1.00 89.75 87 ALA A O 1
ATOM 699 N N . VAL A 1 88 ? 18.073 -4.796 -14.287 1.00 91.25 88 VAL A N 1
ATOM 700 C CA . VAL A 1 88 ? 17.969 -6.063 -15.028 1.00 91.25 88 VAL A CA 1
ATOM 701 C C . VAL A 1 88 ? 16.593 -6.243 -15.680 1.00 91.25 88 VAL A C 1
ATOM 703 O O . VAL A 1 88 ? 16.496 -6.586 -16.857 1.00 91.25 88 VAL A O 1
ATOM 706 N N . TYR A 1 89 ? 15.508 -6.031 -14.929 1.00 89.69 89 TYR A N 1
ATOM 707 C CA . TYR A 1 89 ? 14.150 -6.388 -15.366 1.00 89.69 89 TYR A CA 1
ATOM 708 C C . TYR A 1 89 ? 13.344 -5.218 -15.959 1.00 89.69 89 TYR A C 1
ATOM 710 O O . TYR A 1 89 ? 12.340 -5.441 -16.644 1.00 89.69 89 TYR A O 1
ATOM 718 N N . MET A 1 90 ? 13.751 -3.976 -15.696 1.00 90.88 90 MET A N 1
ATOM 719 C CA . MET A 1 90 ? 13.062 -2.734 -16.073 1.00 90.88 90 MET A CA 1
ATOM 720 C C . MET A 1 90 ? 14.059 -1.643 -16.528 1.00 90.88 90 MET A C 1
ATOM 722 O O . MET A 1 90 ? 14.122 -0.568 -15.920 1.00 90.88 90 MET A O 1
ATOM 726 N N . PRO A 1 91 ? 14.833 -1.866 -17.605 1.00 88.25 91 PRO A N 1
ATOM 727 C CA . PRO A 1 91 ? 15.912 -0.958 -18.006 1.00 88.25 91 PRO A CA 1
ATOM 728 C C . PRO A 1 91 ? 15.425 0.465 -18.322 1.00 88.25 91 PRO A C 1
ATOM 730 O O . PRO A 1 91 ? 16.105 1.441 -18.015 1.00 88.25 91 PRO A O 1
ATOM 733 N N . ALA A 1 92 ? 14.209 0.623 -18.857 1.00 87.19 92 ALA A N 1
ATOM 734 C CA . ALA A 1 92 ? 13.652 1.956 -19.087 1.00 87.19 92 ALA A CA 1
ATOM 735 C C . ALA A 1 92 ? 13.349 2.704 -17.779 1.00 87.19 92 ALA A C 1
ATOM 737 O O . ALA A 1 92 ? 13.454 3.927 -17.733 1.00 87.19 92 ALA A O 1
ATOM 738 N N . ALA A 1 93 ? 12.980 1.989 -16.712 1.00 87.56 93 ALA A N 1
ATOM 739 C CA . ALA A 1 93 ? 12.787 2.605 -15.404 1.00 87.56 93 ALA A CA 1
ATOM 740 C C . ALA A 1 93 ? 14.125 3.052 -14.808 1.00 87.56 93 ALA A C 1
ATOM 742 O O . ALA A 1 93 ? 14.190 4.142 -14.244 1.00 87.56 93 ALA A O 1
ATOM 743 N N . ALA A 1 94 ? 15.188 2.259 -14.983 1.00 88.44 94 ALA A N 1
ATOM 744 C CA . ALA A 1 94 ? 16.536 2.629 -14.555 1.00 88.44 94 ALA A CA 1
ATOM 745 C C . ALA A 1 94 ? 16.992 3.945 -15.208 1.00 88.44 94 ALA A C 1
ATOM 747 O O . ALA A 1 94 ? 17.377 4.865 -14.493 1.00 88.44 94 ALA A O 1
ATOM 748 N N . ALA A 1 95 ? 16.800 4.104 -16.523 1.00 87.88 95 ALA A N 1
ATOM 749 C CA . ALA A 1 95 ? 17.131 5.348 -17.226 1.00 87.88 95 ALA A CA 1
ATOM 750 C C . ALA A 1 95 ? 16.361 6.578 -16.690 1.00 87.88 95 ALA A C 1
ATOM 752 O O . ALA A 1 95 ? 16.925 7.660 -16.529 1.00 87.88 95 ALA A O 1
ATOM 753 N N . ILE A 1 96 ? 15.068 6.425 -16.365 1.00 88.50 96 ILE A N 1
ATOM 754 C CA . ILE A 1 96 ? 14.268 7.505 -15.753 1.00 88.50 96 ILE A CA 1
ATOM 755 C C . ILE A 1 96 ? 14.791 7.848 -14.354 1.00 88.50 96 ILE A C 1
ATOM 757 O O . ILE A 1 96 ? 14.814 9.019 -13.964 1.00 88.50 96 ILE A O 1
ATOM 761 N N . ILE A 1 97 ? 15.163 6.830 -13.573 1.00 89.00 97 ILE A N 1
ATOM 762 C CA . ILE A 1 97 ? 15.703 7.009 -12.225 1.00 89.00 97 ILE A CA 1
ATOM 763 C C . ILE A 1 97 ? 17.029 7.763 -12.296 1.00 89.00 97 ILE A C 1
ATOM 765 O O . ILE A 1 97 ? 17.165 8.758 -11.586 1.00 89.00 97 ILE A O 1
ATOM 769 N N . GLU A 1 98 ? 17.943 7.358 -13.177 1.00 88.62 98 GLU A N 1
ATOM 770 C CA . GLU A 1 98 ? 19.240 8.010 -13.378 1.00 88.62 98 GLU A CA 1
ATOM 771 C C . GLU A 1 98 ? 19.087 9.485 -13.765 1.00 88.62 98 GLU A C 1
ATOM 773 O O . GLU A 1 98 ? 19.687 10.349 -13.127 1.00 88.62 98 GLU A O 1
ATOM 778 N N . GLU A 1 99 ? 18.217 9.816 -14.724 1.00 87.56 99 GLU A N 1
ATOM 779 C CA . GLU A 1 99 ? 17.962 11.216 -15.100 1.00 87.56 99 GLU A CA 1
ATOM 780 C C . GLU A 1 99 ? 17.367 12.020 -13.930 1.00 87.56 99 GLU A C 1
ATOM 782 O O . GLU A 1 99 ? 17.752 13.166 -13.666 1.00 87.56 99 GLU A O 1
ATOM 787 N N . ALA A 1 100 ? 16.443 11.418 -13.176 1.00 86.50 100 ALA A N 1
ATOM 788 C CA . ALA A 1 100 ? 15.875 12.053 -11.994 1.00 86.50 100 ALA A CA 1
ATOM 789 C C . ALA A 1 100 ? 16.932 12.279 -10.899 1.00 86.50 100 ALA A C 1
ATOM 791 O O . ALA A 1 100 ? 16.856 13.266 -10.169 1.00 86.50 100 ALA A O 1
ATOM 792 N N . GLU A 1 101 ? 17.914 11.392 -10.764 1.00 85.94 101 GLU A N 1
ATOM 793 C CA . GLU A 1 101 ? 19.022 11.529 -9.817 1.00 85.94 101 GLU A CA 1
ATOM 794 C C . GLU A 1 101 ? 20.055 12.548 -10.261 1.00 85.94 101 GLU A C 1
ATOM 796 O O . GLU A 1 101 ? 20.416 13.414 -9.465 1.00 85.94 101 GLU A O 1
ATOM 801 N N . ALA A 1 102 ? 20.435 12.550 -11.536 1.00 85.81 102 ALA A N 1
ATOM 802 C CA . ALA A 1 102 ? 21.302 13.571 -12.106 1.00 85.81 102 ALA A CA 1
ATOM 803 C C . ALA A 1 102 ? 20.716 14.974 -11.877 1.00 85.81 102 ALA A C 1
ATOM 805 O O . ALA A 1 102 ? 21.425 15.901 -11.480 1.00 85.81 102 ALA A O 1
ATOM 806 N N . ARG A 1 103 ? 19.394 15.131 -12.036 1.00 85.94 103 ARG A N 1
ATOM 807 C CA . ARG A 1 103 ? 18.693 16.383 -11.718 1.00 85.94 103 ARG A CA 1
ATOM 808 C C . ARG A 1 103 ? 18.781 16.759 -10.239 1.00 85.94 103 ARG A C 1
ATOM 810 O O . ARG A 1 103 ? 18.986 17.931 -9.936 1.00 85.94 103 ARG A O 1
ATOM 817 N N . ARG A 1 104 ? 18.648 15.789 -9.332 1.00 82.50 104 ARG A N 1
ATOM 818 C CA . ARG A 1 104 ? 18.730 16.013 -7.877 1.00 82.50 104 ARG A CA 1
ATOM 819 C C . ARG A 1 104 ? 20.123 16.429 -7.427 1.00 82.50 104 ARG A C 1
ATOM 821 O O . ARG A 1 104 ? 20.236 17.332 -6.598 1.00 82.50 104 ARG A O 1
ATOM 828 N N . VAL A 1 105 ? 21.158 15.806 -7.993 1.00 81.19 105 VAL A N 1
ATOM 829 C CA . VAL A 1 105 ? 22.562 16.158 -7.740 1.00 81.19 105 VAL A CA 1
ATOM 830 C C . VAL A 1 105 ? 22.816 17.604 -8.157 1.00 81.19 105 VAL A C 1
ATOM 832 O O . VAL A 1 105 ? 23.339 18.380 -7.361 1.00 81.19 105 VAL A O 1
ATOM 835 N N . ARG A 1 106 ? 22.346 18.009 -9.347 1.00 83.44 106 ARG A N 1
ATOM 836 C CA . ARG A 1 106 ? 22.442 19.406 -9.810 1.00 83.44 106 ARG A CA 1
ATOM 837 C C . ARG A 1 106 ? 21.732 20.394 -8.880 1.00 83.44 106 ARG A C 1
ATOM 839 O O . ARG A 1 106 ? 22.220 21.500 -8.690 1.00 83.44 106 ARG A O 1
ATOM 846 N N . SER A 1 107 ? 20.596 20.010 -8.297 1.00 83.69 107 SER A N 1
ATOM 847 C CA . SER A 1 107 ? 19.816 20.874 -7.400 1.00 83.69 107 SER A CA 1
ATOM 848 C C . SER A 1 107 ? 20.212 20.785 -5.918 1.00 83.69 107 SER A C 1
ATOM 850 O O . SER A 1 107 ? 19.501 21.346 -5.089 1.00 83.69 107 SER A O 1
ATOM 852 N N . ALA A 1 108 ? 21.265 20.035 -5.561 1.00 79.88 108 ALA A N 1
ATOM 853 C CA . ALA A 1 108 ? 21.683 19.771 -4.176 1.00 79.88 108 ALA A CA 1
ATOM 854 C C . ALA A 1 108 ? 20.535 19.328 -3.236 1.00 79.88 108 ALA A C 1
ATOM 856 O O . ALA A 1 108 ? 20.534 19.619 -2.039 1.00 79.88 108 ALA A O 1
ATOM 857 N N . SER A 1 109 ? 19.534 18.623 -3.775 1.00 76.94 109 SER A N 1
ATOM 858 C CA . SER A 1 109 ? 18.330 18.231 -3.037 1.00 76.94 109 SER A CA 1
ATOM 859 C C . SER A 1 109 ? 18.312 16.722 -2.838 1.00 76.94 109 SER A C 1
ATOM 861 O O . SER A 1 109 ? 18.133 15.966 -3.794 1.00 76.94 109 SER A O 1
ATOM 863 N N . SER A 1 110 ? 18.486 16.279 -1.591 1.00 76.12 110 SER A N 1
ATOM 864 C CA . SER A 1 110 ? 18.325 14.873 -1.218 1.00 76.12 110 SER A CA 1
ATOM 865 C C . SER A 1 110 ? 16.939 14.665 -0.596 1.00 76.12 110 SER A C 1
ATOM 867 O O . SER A 1 110 ? 16.678 15.185 0.495 1.00 76.12 110 SER A O 1
ATOM 869 N N . PRO A 1 111 ? 16.007 13.972 -1.279 1.00 82.25 111 PRO A N 1
ATOM 870 C CA . PRO A 1 111 ? 14.690 13.707 -0.723 1.00 82.25 111 PRO A CA 1
ATOM 871 C C . PRO A 1 111 ? 14.799 12.761 0.473 1.00 82.25 111 PRO A C 1
ATOM 873 O O . PRO A 1 111 ? 15.662 11.885 0.529 1.00 82.25 111 PRO A O 1
ATOM 876 N N . ARG A 1 112 ? 13.868 12.897 1.420 1.00 85.62 112 ARG A N 1
ATOM 877 C CA . ARG A 1 112 ? 13.733 11.906 2.491 1.00 85.62 112 ARG A CA 1
ATOM 878 C C . ARG A 1 112 ? 13.415 10.529 1.889 1.00 85.62 112 ARG A C 1
ATOM 880 O O . ARG A 1 112 ? 12.674 10.489 0.901 1.00 85.62 112 ARG A O 1
ATOM 887 N N . PRO A 1 113 ? 13.895 9.419 2.480 1.00 87.12 113 PRO A N 1
ATOM 888 C CA . PRO A 1 113 ? 13.684 8.077 1.934 1.00 87.12 113 PRO A CA 1
ATOM 889 C C . PRO A 1 113 ? 12.213 7.745 1.666 1.00 87.12 113 PRO A C 1
ATOM 891 O O . PRO A 1 113 ? 11.888 7.163 0.636 1.00 87.12 113 PRO A O 1
ATOM 894 N N . GLU A 1 114 ? 11.309 8.192 2.541 1.00 87.81 114 GLU A N 1
ATOM 895 C CA . GLU A 1 114 ? 9.860 8.004 2.401 1.00 87.81 114 GLU A CA 1
ATOM 896 C C . GLU A 1 114 ? 9.227 8.697 1.178 1.00 87.81 114 GLU A C 1
ATOM 898 O O . GLU A 1 114 ? 8.116 8.347 0.784 1.00 87.81 114 GLU A O 1
ATOM 903 N N . HIS A 1 115 ? 9.912 9.667 0.566 1.00 88.38 115 HIS A N 1
ATOM 904 C CA . HIS A 1 115 ? 9.430 10.410 -0.603 1.00 88.38 115 HIS A CA 1
ATOM 905 C C . HIS A 1 115 ? 10.083 9.958 -1.913 1.00 88.38 115 HIS A C 1
ATOM 907 O O . HIS A 1 115 ? 9.782 10.507 -2.976 1.00 88.38 115 HIS A O 1
ATOM 913 N N . ILE A 1 116 ? 10.991 8.979 -1.868 1.00 88.81 116 ILE A N 1
ATOM 914 C CA . ILE A 1 116 ? 11.610 8.454 -3.081 1.00 88.81 116 ILE A CA 1
ATOM 915 C C . ILE A 1 116 ? 10.564 7.636 -3.842 1.00 88.81 116 ILE A C 1
ATOM 917 O O . ILE A 1 116 ? 10.063 6.624 -3.352 1.00 88.81 116 ILE A O 1
ATOM 921 N N . LYS A 1 117 ? 10.227 8.082 -5.058 1.00 88.00 117 LYS A N 1
ATOM 922 C CA . LYS A 1 117 ? 9.288 7.364 -5.922 1.00 88.00 117 LYS A CA 1
ATOM 923 C C . LYS A 1 117 ? 9.887 6.027 -6.357 1.00 88.00 117 LYS A C 1
ATOM 925 O O . LYS A 1 117 ? 10.979 5.981 -6.922 1.00 88.00 117 LYS A O 1
ATOM 930 N N . LEU A 1 118 ? 9.124 4.963 -6.129 1.00 87.75 118 LEU A N 1
ATOM 931 C CA . LEU A 1 118 ? 9.422 3.612 -6.575 1.00 87.75 118 LEU A CA 1
ATOM 932 C C . LEU A 1 118 ? 8.670 3.339 -7.879 1.00 87.75 118 LEU A C 1
ATOM 934 O O . LEU A 1 118 ? 7.444 3.348 -7.883 1.00 87.75 118 LEU A O 1
ATOM 938 N N . TRP A 1 119 ? 9.389 3.111 -8.976 1.00 88.38 119 TRP A N 1
ATOM 939 C CA . TRP A 1 119 ? 8.762 2.844 -10.272 1.00 88.38 119 TRP A CA 1
ATOM 940 C C . TRP A 1 119 ? 8.304 1.388 -10.383 1.00 88.38 119 TRP A C 1
ATOM 942 O O . TRP A 1 119 ? 9.081 0.462 -10.159 1.00 88.38 119 TRP A O 1
ATOM 952 N N . MET A 1 120 ? 7.040 1.199 -10.747 1.00 88.50 120 MET A N 1
ATOM 953 C CA . MET A 1 120 ? 6.426 -0.103 -11.013 1.00 88.50 120 MET A CA 1
ATOM 954 C C . MET A 1 120 ? 6.093 -0.219 -12.503 1.00 88.50 120 MET A C 1
ATOM 956 O O . MET A 1 120 ? 5.891 0.818 -13.136 1.00 88.50 120 MET A O 1
ATOM 960 N N . PRO A 1 121 ? 6.004 -1.433 -13.077 1.00 87.50 121 PRO A N 1
ATOM 961 C CA . PRO A 1 121 ? 5.643 -1.597 -14.486 1.00 87.50 121 PRO A CA 1
ATOM 962 C C . PRO A 1 121 ? 4.319 -0.911 -14.863 1.00 87.50 121 PRO A C 1
ATOM 964 O O . PRO A 1 121 ? 4.242 -0.307 -15.931 1.00 87.50 121 PRO A O 1
ATOM 967 N N . SER A 1 122 ? 3.311 -0.931 -13.982 1.00 85.19 122 SER A N 1
ATOM 968 C CA . SER A 1 122 ? 2.034 -0.228 -14.189 1.00 85.19 122 SER A CA 1
ATOM 969 C C . SER A 1 122 ? 2.142 1.299 -14.161 1.00 85.19 122 SER A C 1
ATOM 971 O O . SER A 1 122 ? 1.344 1.970 -14.800 1.00 85.19 122 SER A O 1
ATOM 973 N N . GLU A 1 123 ? 3.116 1.849 -13.431 1.00 85.62 123 GLU A N 1
ATOM 974 C CA . GLU A 1 123 ? 3.302 3.297 -13.247 1.00 85.62 123 GLU A CA 1
ATOM 975 C C . GLU A 1 123 ? 4.274 3.903 -14.278 1.00 85.62 123 GLU A C 1
ATOM 977 O O . GLU A 1 123 ? 4.661 5.070 -14.164 1.00 85.62 123 GLU A O 1
ATOM 982 N N . MET A 1 124 ? 4.723 3.113 -15.258 1.00 84.00 124 MET A N 1
ATOM 983 C CA . MET A 1 124 ? 5.639 3.580 -16.296 1.00 84.00 124 MET A CA 1
ATOM 984 C C . MET A 1 124 ? 4.954 4.588 -17.232 1.00 84.00 124 MET A C 1
ATOM 986 O O . MET A 1 124 ? 3.777 4.425 -17.555 1.00 84.00 124 MET A O 1
ATOM 990 N N . PRO A 1 125 ? 5.680 5.612 -17.724 1.00 79.62 125 PRO A N 1
ATOM 991 C CA . PRO A 1 125 ? 5.120 6.577 -18.663 1.00 79.62 125 PRO A CA 1
ATOM 992 C C . PRO A 1 125 ? 4.565 5.886 -19.912 1.00 79.62 125 PRO A C 1
ATOM 994 O O . PRO A 1 125 ? 5.237 5.035 -20.501 1.00 79.62 125 PRO A O 1
ATOM 997 N N . SER A 1 126 ? 3.386 6.308 -20.375 1.00 70.88 126 SER A N 1
ATOM 998 C CA . SER A 1 126 ? 2.743 5.742 -21.570 1.00 70.88 126 SER A CA 1
ATOM 999 C C . SER A 1 126 ? 3.615 5.833 -22.830 1.00 70.88 126 SER A C 1
ATOM 1001 O O . SER A 1 126 ? 3.472 5.006 -23.724 1.00 70.88 126 SER A O 1
ATOM 1003 N N . SER A 1 127 ? 4.546 6.796 -22.886 1.00 70.69 127 SER A N 1
ATOM 1004 C CA . SER A 1 127 ? 5.524 6.949 -23.974 1.00 70.69 127 SER A CA 1
ATOM 1005 C C . SER A 1 127 ? 6.530 5.799 -24.057 1.00 70.69 127 SER A C 1
ATOM 1007 O O . SER A 1 127 ? 6.966 5.443 -25.149 1.00 70.69 127 SER A O 1
ATOM 1009 N N . LEU A 1 128 ? 6.895 5.216 -22.914 1.00 66.38 128 LEU A N 1
ATOM 1010 C CA . LEU A 1 128 ? 7.847 4.110 -22.822 1.00 66.38 128 LEU A CA 1
ATOM 1011 C C . LEU A 1 128 ? 7.149 2.761 -22.683 1.00 66.38 128 LEU A C 1
ATOM 1013 O O . LEU A 1 128 ? 7.753 1.759 -23.039 1.00 66.38 128 LEU A O 1
ATOM 1017 N N . GLY A 1 129 ? 5.885 2.749 -22.253 1.00 60.84 129 GLY A N 1
ATOM 1018 C CA . GLY A 1 129 ? 4.977 1.608 -22.287 1.00 60.84 129 GLY A CA 1
ATOM 1019 C C . GLY A 1 129 ? 5.426 0.390 -21.453 1.00 60.84 129 GLY A C 1
ATOM 1020 O O . GLY A 1 129 ? 6.603 0.028 -21.423 1.00 60.84 129 GLY A O 1
ATOM 1021 N N . PRO A 1 130 ? 4.496 -0.363 -20.843 1.00 60.19 130 PRO A N 1
ATOM 1022 C CA . PRO A 1 130 ? 4.850 -1.584 -20.111 1.00 60.19 130 PRO A CA 1
ATOM 1023 C C . PRO A 1 130 ? 5.551 -2.637 -20.997 1.00 60.19 130 PRO A C 1
ATOM 1025 O O . PRO A 1 130 ? 6.348 -3.434 -20.513 1.00 60.19 130 PRO A O 1
ATOM 1028 N N . ALA A 1 131 ? 5.272 -2.622 -22.308 1.00 61.97 131 ALA A N 1
ATOM 1029 C CA . ALA A 1 131 ? 5.769 -3.599 -23.278 1.00 61.97 131 ALA A CA 1
ATOM 1030 C C . ALA A 1 131 ? 7.165 -3.299 -23.854 1.00 61.97 131 ALA A C 1
ATOM 1032 O O . ALA A 1 131 ? 7.814 -4.221 -24.337 1.00 61.97 131 ALA A O 1
ATOM 1033 N N . ARG A 1 132 ? 7.623 -2.036 -23.845 1.00 65.00 132 ARG A N 1
ATOM 1034 C CA . ARG A 1 132 ? 8.956 -1.661 -24.365 1.00 65.00 132 ARG A CA 1
ATOM 1035 C C . ARG A 1 132 ? 9.962 -1.394 -23.249 1.00 65.00 132 ARG A C 1
ATOM 1037 O O . ARG A 1 132 ? 11.155 -1.560 -23.470 1.00 65.00 132 ARG A O 1
ATOM 1044 N N . GLY A 1 133 ? 9.494 -0.996 -22.064 1.00 70.31 133 GLY A N 1
ATOM 1045 C CA . GLY A 1 133 ? 10.366 -0.634 -20.947 1.00 70.31 133 GLY A CA 1
ATOM 1046 C C . GLY A 1 133 ? 10.704 -1.748 -19.953 1.00 70.31 133 GLY A C 1
ATOM 1047 O O . GLY A 1 133 ? 11.585 -1.551 -19.115 1.00 70.31 133 GLY A O 1
ATOM 1048 N N . CYS A 1 134 ? 10.013 -2.889 -20.018 1.00 83.44 134 CYS A N 1
ATOM 1049 C CA . CYS A 1 134 ? 10.147 -3.999 -19.071 1.00 83.44 134 CYS A CA 1
ATOM 1050 C C . CYS A 1 134 ? 10.342 -5.334 -19.796 1.00 83.44 134 CYS A C 1
ATOM 1052 O O . CYS A 1 134 ? 9.861 -5.522 -20.914 1.00 83.44 134 CYS A O 1
ATOM 1054 N N . VAL A 1 135 ? 10.984 -6.292 -19.124 1.00 85.50 135 VAL A N 1
ATOM 1055 C CA . VAL A 1 135 ? 11.093 -7.674 -19.610 1.00 85.50 135 VAL A CA 1
ATOM 1056 C C . VAL A 1 135 ? 9.700 -8.302 -19.756 1.00 85.50 135 VAL A C 1
ATOM 1058 O O . VAL A 1 135 ? 8.791 -8.069 -18.949 1.00 85.50 135 VAL A O 1
ATOM 1061 N N . ALA A 1 136 ? 9.533 -9.131 -20.791 1.00 76.50 136 ALA A N 1
ATOM 1062 C CA . ALA A 1 136 ? 8.299 -9.869 -21.038 1.00 76.50 136 ALA A CA 1
ATOM 1063 C C . ALA A 1 136 ? 7.859 -10.658 -19.788 1.00 76.50 136 ALA A C 1
ATOM 1065 O O . ALA A 1 136 ?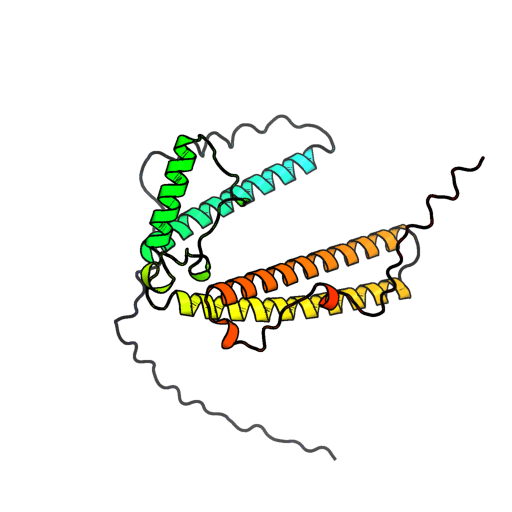 8.683 -11.173 -19.036 1.00 76.50 136 ALA A O 1
ATOM 1066 N N . ARG A 1 137 ? 6.543 -10.778 -19.571 1.00 85.88 137 ARG A N 1
ATOM 1067 C CA . ARG A 1 137 ? 5.894 -11.411 -18.398 1.00 85.88 137 ARG A CA 1
ATOM 1068 C C . ARG A 1 137 ? 5.955 -10.632 -17.081 1.00 85.88 137 ARG A C 1
ATOM 1070 O O . ARG A 1 137 ? 5.135 -10.922 -16.210 1.00 85.88 137 ARG A O 1
ATOM 1077 N N . LEU A 1 138 ? 6.826 -9.632 -16.911 1.00 88.06 138 LEU A N 1
ATOM 1078 C CA . LEU A 1 138 ? 6.891 -8.873 -15.652 1.00 88.06 138 LEU A CA 1
ATOM 1079 C C . LEU A 1 138 ? 5.560 -8.168 -15.341 1.00 88.06 138 LEU A C 1
ATOM 1081 O O . LEU A 1 138 ? 5.058 -8.238 -14.221 1.00 88.06 138 LEU A O 1
ATOM 1085 N N . CYS A 1 139 ? 4.928 -7.591 -16.364 1.00 87.12 139 CYS A N 1
ATOM 1086 C CA . CYS A 1 139 ? 3.607 -6.970 -16.248 1.00 87.12 139 CYS A CA 1
ATOM 1087 C C . CYS A 1 139 ? 2.512 -7.976 -15.848 1.00 87.12 139 CYS A C 1
ATOM 1089 O O . CYS A 1 139 ? 1.572 -7.631 -15.131 1.00 87.12 139 CYS A O 1
ATOM 1091 N N . ASP A 1 140 ? 2.620 -9.236 -16.284 1.00 88.88 140 ASP A N 1
ATOM 1092 C CA . ASP A 1 140 ? 1.678 -10.299 -15.909 1.00 88.88 140 ASP A CA 1
ATOM 1093 C C . ASP A 1 140 ? 1.838 -10.702 -14.450 1.00 88.88 140 ASP A C 1
ATOM 1095 O O . ASP A 1 140 ? 0.841 -10.889 -13.750 1.00 88.88 140 ASP A O 1
ATOM 1099 N N . ILE A 1 141 ? 3.084 -10.800 -13.987 1.00 92.12 141 ILE A N 1
ATOM 1100 C CA . ILE A 1 141 ? 3.401 -11.075 -12.587 1.00 92.12 141 ILE A CA 1
ATOM 1101 C C . ILE A 1 141 ? 2.880 -9.937 -11.711 1.00 92.12 141 ILE A C 1
ATOM 1103 O O . ILE A 1 141 ? 2.180 -10.205 -10.733 1.00 92.12 141 ILE A O 1
ATOM 1107 N N . GLU A 1 142 ? 3.134 -8.680 -12.090 1.00 92.06 142 GLU A N 1
ATOM 1108 C CA . GLU A 1 142 ? 2.590 -7.536 -11.362 1.00 92.06 142 GLU A CA 1
ATOM 1109 C C . GLU A 1 142 ? 1.062 -7.590 -11.322 1.00 92.06 142 GLU A C 1
ATOM 1111 O O . GLU A 1 142 ? 0.478 -7.448 -10.254 1.00 92.06 142 GLU A O 1
ATOM 1116 N N . THR A 1 143 ? 0.399 -7.855 -12.449 1.00 92.38 143 THR A N 1
ATOM 1117 C CA . THR A 1 143 ? -1.070 -7.928 -12.485 1.00 92.38 143 THR A CA 1
ATOM 1118 C C . THR A 1 143 ? -1.598 -8.943 -11.473 1.00 92.38 143 THR A C 1
ATOM 1120 O O . THR A 1 143 ? -2.491 -8.624 -10.690 1.00 92.38 143 THR A O 1
ATOM 1123 N N . LYS A 1 144 ? -1.018 -10.151 -11.436 1.00 94.31 144 LYS A N 1
ATOM 1124 C CA . LYS A 1 144 ? -1.395 -11.190 -10.464 1.00 94.31 144 LYS A CA 1
ATOM 1125 C C . LYS A 1 144 ? -1.164 -10.725 -9.027 1.00 94.31 144 LYS A C 1
ATOM 1127 O O . LYS A 1 144 ? -2.033 -10.910 -8.176 1.00 94.31 144 LYS A O 1
ATOM 1132 N N . LEU A 1 145 ? -0.028 -10.076 -8.767 1.00 94.88 145 LEU A N 1
ATOM 1133 C CA . LEU A 1 145 ? 0.288 -9.506 -7.459 1.00 94.88 145 LEU A CA 1
ATOM 1134 C C . LEU A 1 145 ? -0.736 -8.439 -7.045 1.00 94.88 145 LEU A C 1
ATOM 1136 O O . LEU A 1 145 ? -1.189 -8.446 -5.901 1.00 94.88 145 LEU A O 1
ATOM 1140 N N . ARG A 1 146 ? -1.130 -7.541 -7.955 1.00 94.94 146 ARG A N 1
ATOM 1141 C CA . ARG A 1 146 ? -2.109 -6.478 -7.682 1.00 94.94 146 ARG A CA 1
ATOM 1142 C C . ARG A 1 146 ? -3.501 -7.031 -7.411 1.00 94.94 146 ARG A C 1
ATOM 1144 O O . ARG A 1 146 ? -4.157 -6.541 -6.495 1.00 94.94 146 ARG A O 1
ATOM 1151 N N . VAL A 1 147 ? -3.931 -8.063 -8.134 1.00 95.81 147 VAL A N 1
ATOM 1152 C CA . VAL A 1 147 ? -5.207 -8.751 -7.873 1.00 95.81 147 VAL A CA 1
ATOM 1153 C C . VAL A 1 147 ? -5.203 -9.366 -6.476 1.00 95.81 147 VAL A C 1
ATOM 1155 O O . VAL A 1 147 ? -6.057 -9.021 -5.659 1.00 95.81 147 VAL A O 1
ATOM 1158 N N . ALA A 1 148 ? -4.179 -10.159 -6.146 1.00 96.56 148 ALA A N 1
ATOM 1159 C CA . ALA A 1 148 ? -4.041 -10.753 -4.816 1.00 96.56 148 ALA A CA 1
ATOM 1160 C C . ALA A 1 148 ? -3.959 -9.680 -3.711 1.00 96.56 148 ALA A C 1
ATOM 1162 O O . ALA A 1 148 ? -4.555 -9.815 -2.640 1.00 96.56 148 ALA A O 1
ATOM 1163 N N . GLN A 1 149 ? -3.255 -8.570 -3.969 1.00 95.94 149 GLN A N 1
ATOM 1164 C CA . GLN A 1 149 ? -3.188 -7.422 -3.064 1.00 95.94 149 GLN A CA 1
ATOM 1165 C C . GLN A 1 149 ? -4.573 -6.810 -2.827 1.00 95.94 149 GLN A C 1
ATOM 1167 O O . GLN A 1 149 ? -4.896 -6.486 -1.680 1.00 95.94 149 GLN A O 1
ATOM 1172 N N . CYS A 1 150 ? -5.373 -6.635 -3.877 1.00 96.69 150 CYS A N 1
ATOM 1173 C CA . CYS A 1 150 ? -6.723 -6.095 -3.783 1.00 96.69 150 CYS A CA 1
ATOM 1174 C C . CYS A 1 150 ? -7.644 -7.029 -2.988 1.00 96.69 150 CYS A C 1
ATOM 1176 O O . CYS A 1 150 ? -8.263 -6.588 -2.021 1.00 96.69 150 CYS A O 1
ATOM 1178 N N . GLU A 1 151 ? -7.673 -8.318 -3.318 1.00 96.44 151 GLU A N 1
ATOM 1179 C CA . GLU A 1 151 ? -8.519 -9.321 -2.654 1.00 96.44 151 GLU A CA 1
ATOM 1180 C C . GLU A 1 151 ? -8.183 -9.475 -1.167 1.00 96.44 151 GLU A C 1
ATOM 1182 O O . GLU A 1 151 ? -9.066 -9.438 -0.302 1.00 96.44 151 GLU A O 1
ATOM 1187 N N . ASN A 1 152 ? -6.890 -9.549 -0.845 1.00 97.50 152 ASN A N 1
ATOM 1188 C CA . ASN A 1 152 ? -6.423 -9.558 0.535 1.00 97.50 152 ASN A CA 1
ATOM 1189 C C . ASN A 1 152 ? -6.821 -8.261 1.257 1.00 97.50 152 ASN A C 1
ATOM 1191 O O . ASN A 1 152 ? -7.306 -8.288 2.386 1.00 97.50 152 ASN A O 1
ATOM 1195 N N . SER A 1 153 ? -6.675 -7.104 0.603 1.00 97.19 153 SER A N 1
ATOM 1196 C CA . SER A 1 153 ? -7.027 -5.821 1.223 1.00 97.19 153 SER A CA 1
ATOM 1197 C C . SER A 1 153 ? -8.529 -5.705 1.494 1.00 97.19 153 SER A C 1
ATOM 1199 O O . SER A 1 153 ? -8.896 -5.241 2.569 1.00 97.19 153 SER A O 1
ATOM 1201 N N . LEU A 1 154 ? -9.396 -6.195 0.601 1.00 96.31 154 LEU A N 1
ATOM 1202 C CA . LEU A 1 154 ? -10.843 -6.264 0.842 1.00 96.31 154 LEU A CA 1
ATOM 1203 C C . LEU A 1 154 ? -11.190 -7.202 2.002 1.00 96.31 154 LEU A C 1
ATOM 1205 O O . LEU A 1 154 ? -11.995 -6.845 2.862 1.00 96.31 154 LEU A O 1
ATOM 1209 N N . THR A 1 155 ? -10.562 -8.376 2.063 1.00 97.12 155 THR A N 1
ATOM 1210 C CA . THR A 1 155 ? -10.736 -9.329 3.174 1.00 97.12 155 THR A CA 1
ATOM 1211 C C . THR A 1 155 ? -10.377 -8.679 4.508 1.00 97.12 155 THR A C 1
ATOM 1213 O O . THR A 1 155 ? -11.141 -8.723 5.472 1.00 97.12 155 THR A O 1
ATOM 1216 N N . LEU A 1 156 ? -9.248 -7.977 4.536 1.00 96.88 156 LEU A N 1
ATOM 1217 C CA . LEU A 1 156 ? -8.771 -7.237 5.692 1.00 96.88 156 LEU A CA 1
ATOM 1218 C C . LEU A 1 156 ? -9.659 -6.034 6.060 1.00 96.88 156 LEU A C 1
ATOM 1220 O O . LEU A 1 156 ? -9.799 -5.724 7.244 1.00 96.88 156 LEU A O 1
ATOM 1224 N N . VAL A 1 157 ? -10.258 -5.344 5.085 1.00 96.12 157 VAL A N 1
ATOM 1225 C CA . VAL A 1 157 ? -11.243 -4.278 5.338 1.00 96.12 157 VAL A CA 1
ATOM 1226 C C . VAL A 1 157 ? -12.477 -4.864 6.020 1.00 96.12 157 VAL A C 1
ATOM 1228 O O . VAL A 1 157 ? -12.847 -4.387 7.092 1.00 96.12 157 VAL A O 1
ATOM 1231 N N . ARG A 1 158 ? -13.055 -5.944 5.477 1.00 95.12 158 ARG A N 1
ATOM 1232 C CA . ARG A 1 158 ? -14.227 -6.616 6.066 1.00 95.12 158 ARG A CA 1
ATOM 1233 C C . ARG A 1 158 ? -13.949 -7.083 7.492 1.00 95.12 158 ARG A C 1
ATOM 1235 O O . ARG A 1 158 ? -14.679 -6.715 8.407 1.00 95.12 158 ARG A O 1
ATOM 1242 N N . ALA A 1 159 ? -12.853 -7.814 7.704 1.00 96.38 159 ALA A N 1
ATOM 1243 C CA . ALA A 1 159 ? -12.474 -8.315 9.025 1.00 96.38 159 ALA A CA 1
ATOM 1244 C C . ALA A 1 159 ? -12.341 -7.185 10.062 1.00 96.38 159 ALA A C 1
ATOM 1246 O O . ALA A 1 159 ? -12.816 -7.303 11.192 1.00 96.38 159 ALA A O 1
ATOM 1247 N N . ARG A 1 160 ? -11.744 -6.050 9.676 1.00 95.38 160 ARG A N 1
ATOM 1248 C CA . ARG A 1 160 ? -11.594 -4.904 10.582 1.00 95.38 160 ARG A CA 1
ATOM 1249 C C . ARG A 1 160 ? -12.889 -4.138 10.817 1.00 95.38 160 ARG A C 1
ATOM 1251 O O . ARG A 1 160 ? -13.078 -3.650 11.927 1.00 95.38 160 ARG A O 1
ATOM 1258 N N . LEU A 1 161 ? -13.784 -4.055 9.834 1.00 94.62 161 LEU A N 1
ATOM 1259 C CA . LEU A 1 161 ? -15.124 -3.495 10.030 1.00 94.62 161 LEU A CA 1
ATOM 1260 C C . LEU A 1 161 ? -15.940 -4.348 11.010 1.00 94.62 161 LEU A C 1
ATOM 1262 O O . LEU A 1 161 ? -16.536 -3.800 11.938 1.00 94.62 161 LEU A O 1
ATOM 1266 N N . HIS A 1 162 ? -15.884 -5.678 10.886 1.00 94.56 162 HIS A N 1
ATOM 1267 C CA . HIS A 1 162 ? -16.489 -6.588 11.863 1.00 94.56 162 HIS A CA 1
ATOM 1268 C C . HIS A 1 162 ? -15.904 -6.376 13.262 1.00 94.56 162 HIS A C 1
ATOM 1270 O O . HIS A 1 162 ? -16.655 -6.157 14.212 1.00 94.56 162 HIS A O 1
ATOM 1276 N N . ALA A 1 163 ? -14.575 -6.341 13.393 1.00 94.69 163 ALA A N 1
ATOM 1277 C CA . ALA A 1 163 ? -13.923 -6.066 14.672 1.00 94.69 163 ALA A CA 1
ATOM 1278 C C . ALA A 1 163 ? -14.352 -4.709 15.258 1.00 94.69 163 ALA A C 1
ATOM 1280 O O . ALA A 1 163 ? -14.701 -4.625 16.433 1.00 94.69 163 ALA A O 1
ATOM 1281 N N . LYS A 1 164 ? -14.402 -3.649 14.439 1.00 93.75 164 LYS A N 1
ATOM 1282 C CA . LYS A 1 164 ? -14.864 -2.317 14.856 1.00 93.75 164 LYS A CA 1
ATOM 1283 C C . LYS A 1 164 ? -16.301 -2.363 15.378 1.00 93.75 164 LYS A C 1
ATOM 1285 O O . LYS A 1 164 ? -16.571 -1.802 16.437 1.00 93.75 164 LYS A O 1
ATOM 1290 N N . ARG A 1 165 ? -17.205 -3.061 14.682 1.00 93.50 165 ARG A N 1
ATOM 1291 C CA . ARG A 1 165 ? -18.597 -3.255 15.117 1.00 93.50 165 ARG A CA 1
ATOM 1292 C C . ARG A 1 165 ? -18.670 -3.943 16.476 1.00 93.50 165 ARG A C 1
ATOM 1294 O O . ARG A 1 165 ? -19.372 -3.458 17.360 1.00 93.50 165 ARG A O 1
ATOM 1301 N N . HIS A 1 166 ? -17.936 -5.040 16.647 1.00 93.50 166 HIS A N 1
ATOM 1302 C CA . HIS A 1 166 ? -17.901 -5.770 17.913 1.00 93.50 166 HIS A CA 1
ATOM 1303 C C . HIS A 1 166 ? -17.389 -4.896 19.057 1.00 93.50 166 HIS A C 1
ATOM 1305 O O . HIS A 1 166 ? -17.987 -4.891 20.126 1.00 93.50 166 HIS A O 1
ATOM 1311 N N . LEU A 1 167 ? -16.345 -4.098 18.824 1.00 93.31 167 LEU A N 1
ATOM 1312 C CA . LEU A 1 167 ? -15.800 -3.186 19.831 1.00 93.31 167 LEU A CA 1
ATOM 1313 C C . LEU A 1 167 ? -16.784 -2.082 20.228 1.00 93.31 167 LEU A C 1
ATOM 1315 O O . LEU A 1 167 ? -16.880 -1.752 21.407 1.00 93.31 167 LEU A O 1
ATOM 1319 N N . ILE A 1 168 ? -17.539 -1.538 19.270 1.00 92.12 168 ILE A N 1
ATOM 1320 C CA . ILE A 1 168 ? -18.594 -0.554 19.552 1.00 92.12 168 ILE A CA 1
ATOM 1321 C C . ILE A 1 168 ? -19.710 -1.197 20.382 1.00 92.12 168 ILE A C 1
ATOM 1323 O O . ILE A 1 168 ? -20.103 -0.644 21.406 1.00 92.12 168 ILE A O 1
ATOM 1327 N N . SER A 1 169 ? -20.182 -2.383 19.986 1.00 92.94 169 SER A N 1
ATOM 1328 C CA . SER A 1 169 ? -21.212 -3.116 20.732 1.00 92.94 169 SER A CA 1
ATOM 1329 C C . SER A 1 169 ? -20.751 -3.455 22.150 1.00 92.94 169 SER A C 1
ATOM 1331 O O . SER A 1 169 ? -21.500 -3.275 23.105 1.00 92.94 169 SER A O 1
ATOM 1333 N N . PHE A 1 170 ? -19.505 -3.910 22.296 1.00 93.38 170 PHE A N 1
ATOM 1334 C CA . PHE A 1 170 ? -18.912 -4.232 23.588 1.00 93.38 170 PHE A CA 1
ATOM 1335 C C . PHE A 1 170 ? -18.798 -2.993 24.477 1.00 93.38 170 PHE A C 1
ATOM 1337 O O . PHE A 1 170 ? -19.173 -3.054 25.646 1.00 93.38 170 PHE A O 1
ATOM 1344 N N . ARG A 1 171 ? -18.332 -1.865 23.918 1.00 91.75 171 ARG A N 1
ATOM 1345 C CA . ARG A 1 171 ? -18.277 -0.576 24.618 1.00 91.75 171 ARG A CA 1
ATOM 1346 C C . ARG A 1 171 ? -19.657 -0.186 25.137 1.00 91.75 171 ARG A C 1
ATOM 1348 O O . ARG A 1 171 ? -19.781 0.102 26.319 1.00 91.75 171 ARG A O 1
ATOM 1355 N N . ASN A 1 172 ? -20.667 -0.203 24.270 1.00 90.75 172 ASN A N 1
ATOM 1356 C CA . ASN A 1 172 ? -22.020 0.235 24.617 1.00 90.75 172 ASN A CA 1
ATOM 1357 C C . ASN A 1 172 ? -22.655 -0.624 25.721 1.00 90.75 172 ASN A C 1
ATOM 1359 O O . ASN A 1 172 ? -23.420 -0.099 26.517 1.00 90.75 172 ASN A O 1
ATOM 1363 N N . ALA A 1 173 ? -22.337 -1.921 25.774 1.00 93.12 173 ALA A N 1
ATOM 1364 C CA . ALA A 1 173 ? -22.909 -2.834 26.762 1.00 93.12 173 ALA A CA 1
ATOM 1365 C C . ALA A 1 173 ? -22.138 -2.888 28.095 1.00 93.12 173 ALA A C 1
ATOM 1367 O O . ALA A 1 173 ? -22.750 -3.118 29.131 1.00 93.12 173 ALA A O 1
ATOM 1368 N N . ASN A 1 174 ? -20.809 -2.712 28.085 1.00 92.12 174 ASN A N 1
ATOM 1369 C CA . ASN A 1 174 ? -19.962 -3.077 29.233 1.00 92.12 174 ASN A CA 1
ATOM 1370 C C . ASN A 1 174 ? -19.104 -1.935 29.789 1.00 92.12 174 ASN A C 1
ATOM 1372 O O . ASN A 1 174 ? -18.593 -2.044 30.902 1.00 92.12 174 ASN A O 1
ATOM 1376 N N . VAL A 1 175 ? -18.863 -0.867 29.023 1.00 88.75 175 VAL A N 1
ATOM 1377 C CA . VAL A 1 175 ? -17.912 0.175 29.428 1.00 88.75 175 VAL A CA 1
ATOM 1378 C C . VAL A 1 175 ? -18.640 1.289 30.166 1.00 88.75 175 VAL A C 1
ATOM 1380 O O . VAL A 1 175 ? -19.369 2.076 29.569 1.00 88.75 175 VAL A O 1
ATOM 1383 N N . THR A 1 176 ? -18.375 1.392 31.465 1.00 91.12 176 THR A N 1
ATOM 1384 C CA . THR A 1 176 ? -18.836 2.486 32.325 1.00 91.12 176 THR A CA 1
ATOM 1385 C C . THR A 1 176 ? -17.651 3.315 32.831 1.00 91.12 176 THR A C 1
ATOM 1387 O O . THR A 1 176 ? -16.513 2.845 32.920 1.00 91.12 176 THR A O 1
ATOM 1390 N N . GLY A 1 177 ? -17.905 4.587 33.143 1.00 91.38 177 GLY A N 1
ATOM 1391 C CA . GLY A 1 177 ? -16.888 5.514 33.645 1.00 91.38 177 GLY A CA 1
ATOM 1392 C C . GLY A 1 177 ? -15.990 6.139 32.565 1.00 91.38 177 GLY A C 1
ATOM 1393 O O . GLY A 1 177 ? -15.796 5.618 31.466 1.00 91.38 177 GLY A O 1
ATOM 1394 N N . GLN A 1 178 ? -15.417 7.300 32.893 1.00 89.25 178 GLN A N 1
ATOM 1395 C CA . GLN A 1 178 ? -14.708 8.148 31.926 1.00 89.25 178 GLN A CA 1
ATOM 1396 C C . GLN A 1 178 ? -13.412 7.517 31.394 1.00 89.25 178 GLN A C 1
ATOM 1398 O O . GLN A 1 178 ? -13.196 7.479 30.186 1.00 89.25 178 GLN A O 1
ATOM 1403 N N . ASN A 1 179 ? -12.554 6.981 32.270 1.00 90.88 179 ASN A N 1
ATOM 1404 C CA . ASN A 1 179 ? -11.245 6.450 31.865 1.00 90.88 179 ASN A CA 1
ATOM 1405 C C . ASN A 1 179 ? -11.381 5.259 30.894 1.00 90.88 179 ASN A C 1
ATOM 1407 O O . ASN A 1 179 ? -10.731 5.214 29.849 1.00 90.88 179 ASN A O 1
ATOM 1411 N N . GLN A 1 180 ? -12.280 4.319 31.200 1.00 90.06 180 GLN A N 1
ATOM 1412 C CA . GLN A 1 180 ? -12.522 3.161 30.336 1.00 90.06 180 GLN A CA 1
ATOM 1413 C C . GLN A 1 180 ? -13.186 3.565 29.015 1.00 90.06 180 GLN A C 1
ATOM 1415 O O . GLN A 1 180 ? -12.813 3.035 27.968 1.00 90.06 180 GLN A O 1
ATOM 1420 N N . SER A 1 181 ? -14.082 4.559 29.033 1.00 90.00 181 SER A N 1
ATOM 1421 C CA . SER A 1 181 ? -14.661 5.128 27.811 1.00 90.00 181 SER A CA 1
ATOM 1422 C C . SER A 1 181 ? -13.586 5.722 26.893 1.00 90.00 181 SER A C 1
ATOM 1424 O O . SER A 1 181 ? -13.526 5.387 25.707 1.00 90.00 181 SER A O 1
ATOM 1426 N N . THR A 1 182 ? -12.648 6.504 27.440 1.00 92.50 182 THR A N 1
ATOM 1427 C CA . THR A 1 182 ? -11.528 7.074 26.672 1.00 92.50 182 THR A CA 1
ATOM 1428 C C . THR A 1 182 ? -10.622 5.993 26.082 1.00 92.50 182 THR A C 1
ATOM 1430 O O . THR A 1 182 ? -10.254 6.064 24.904 1.00 92.50 182 THR A O 1
ATOM 1433 N N . LYS A 1 183 ? -10.297 4.945 26.851 1.00 92.38 183 LYS A N 1
ATOM 1434 C CA . LYS A 1 183 ? -9.517 3.800 26.351 1.00 92.38 183 LYS A CA 1
ATOM 1435 C C . LYS A 1 183 ? -10.245 3.069 25.223 1.00 92.38 183 LYS A C 1
ATOM 1437 O O . LYS A 1 183 ? -9.642 2.811 24.179 1.00 92.38 183 LYS A O 1
ATOM 1442 N N . ALA A 1 184 ? -11.537 2.792 25.395 1.00 91.31 184 ALA A N 1
ATOM 1443 C CA . ALA A 1 184 ? -12.361 2.134 24.385 1.00 91.31 184 ALA A CA 1
ATOM 1444 C C . ALA A 1 184 ? -12.458 2.971 23.100 1.00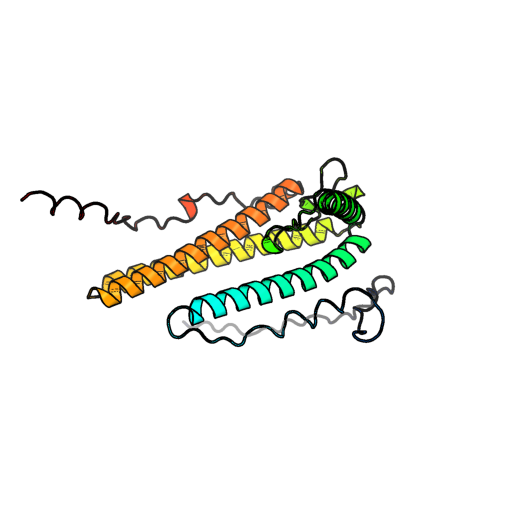 91.31 184 ALA A C 1
ATOM 1446 O O . ALA A 1 184 ? -12.259 2.445 22.006 1.00 91.31 184 ALA A O 1
ATOM 1447 N N . ARG A 1 185 ? -12.668 4.289 23.220 1.00 91.62 185 ARG A N 1
ATOM 1448 C CA . ARG A 1 185 ? -12.682 5.227 22.087 1.00 91.62 185 ARG A CA 1
ATOM 1449 C C . ARG A 1 185 ? -11.347 5.235 21.341 1.00 91.62 185 ARG A C 1
ATOM 1451 O O . ARG A 1 185 ? -11.335 5.113 20.119 1.00 91.62 185 ARG A O 1
ATOM 1458 N N . THR A 1 186 ? -10.227 5.293 22.064 1.00 94.50 186 THR A N 1
ATOM 1459 C CA . THR A 1 186 ? -8.877 5.229 21.473 1.00 94.50 186 THR A CA 1
ATOM 1460 C C . THR A 1 186 ? -8.680 3.927 20.693 1.00 94.50 186 THR A C 1
ATOM 1462 O O . THR A 1 186 ? -8.166 3.929 19.576 1.00 94.50 186 THR A O 1
ATOM 1465 N N . LEU A 1 187 ? -9.107 2.796 21.259 1.00 94.81 187 LEU A N 1
ATOM 1466 C CA . LEU A 1 187 ? -8.988 1.491 20.617 1.00 94.81 187 LEU A CA 1
ATOM 1467 C C . LEU A 1 187 ? -9.869 1.384 19.358 1.00 94.81 187 LEU A C 1
ATOM 1469 O O . LEU A 1 187 ? -9.397 0.904 18.327 1.00 94.81 187 LEU A O 1
ATOM 1473 N N . ILE A 1 188 ? -11.101 1.900 19.399 1.00 94.00 188 ILE A N 1
ATOM 1474 C CA . ILE A 1 188 ? -11.988 1.984 18.228 1.00 94.00 188 ILE A CA 1
ATOM 1475 C C . ILE A 1 188 ? -11.375 2.880 17.138 1.00 94.00 188 ILE A C 1
ATOM 1477 O O . ILE A 1 188 ? -11.396 2.493 15.966 1.00 94.00 188 ILE A O 1
ATOM 1481 N N . SER A 1 189 ? -10.780 4.025 17.503 1.00 94.25 189 SER A N 1
ATOM 1482 C CA . SER A 1 189 ? -10.080 4.918 16.560 1.00 94.25 189 SER A CA 1
ATOM 1483 C C . SER A 1 189 ? -8.938 4.198 15.852 1.00 94.25 189 SER A C 1
ATOM 1485 O O . SER A 1 189 ? -8.902 4.159 14.624 1.00 94.25 189 SER A O 1
ATOM 1487 N N . LYS A 1 190 ? -8.076 3.506 16.609 1.00 95.88 190 LYS A N 1
ATOM 1488 C CA . LYS A 1 190 ? -6.957 2.725 16.055 1.00 95.88 190 LYS A CA 1
ATOM 1489 C C . LYS A 1 190 ? -7.415 1.652 15.068 1.00 95.88 190 LYS A C 1
ATOM 1491 O O . LYS A 1 190 ? -6.735 1.380 14.080 1.00 95.88 190 LYS A O 1
ATOM 1496 N N . VAL A 1 191 ? -8.553 1.001 15.318 1.00 95.50 191 VAL A N 1
ATOM 1497 C CA . VAL A 1 191 ? -9.125 0.049 14.351 1.00 95.50 191 VAL A CA 1
ATOM 1498 C C . VAL A 1 191 ? -9.651 0.782 13.116 1.00 95.50 191 VAL A C 1
ATOM 1500 O O . VAL A 1 191 ? -9.418 0.313 12.003 1.00 95.50 191 VAL A O 1
ATOM 1503 N N . GLY A 1 192 ? -10.287 1.943 13.289 1.00 94.75 192 GLY A N 1
ATOM 1504 C CA . GLY A 1 192 ? -10.701 2.825 12.194 1.00 94.75 192 GLY A CA 1
ATOM 1505 C C . GLY A 1 192 ? -9.540 3.246 11.287 1.00 94.75 192 GLY A C 1
ATOM 1506 O O . GLY A 1 192 ? -9.631 3.085 10.074 1.00 94.75 192 GLY A O 1
ATOM 1507 N N . GLU A 1 193 ? -8.417 3.674 11.860 1.00 95.56 193 GLU A N 1
ATOM 1508 C CA . GLU A 1 193 ? -7.186 4.010 11.125 1.00 95.56 193 GLU A CA 1
ATOM 1509 C C . GLU A 1 193 ? -6.645 2.813 10.325 1.00 95.56 193 GLU A C 1
ATOM 1511 O O . GLU A 1 193 ? -6.182 2.943 9.193 1.00 95.56 193 GLU A O 1
ATOM 1516 N N . LYS A 1 194 ? -6.746 1.595 10.869 1.00 95.88 194 LYS A N 1
ATOM 1517 C CA . LYS A 1 194 ? -6.347 0.380 10.142 1.00 95.88 194 LYS A CA 1
ATOM 1518 C C . LYS A 1 194 ? -7.309 0.027 9.000 1.00 95.88 194 LYS A C 1
ATOM 1520 O O . LYS A 1 194 ? -6.869 -0.558 8.002 1.00 95.88 194 LYS A O 1
ATOM 1525 N N . VAL A 1 195 ? -8.602 0.346 9.136 1.00 96.12 195 VAL A N 1
ATOM 1526 C CA . VAL A 1 195 ? -9.593 0.214 8.053 1.00 96.12 195 VAL A CA 1
ATOM 1527 C C . VAL A 1 195 ? -9.223 1.154 6.911 1.00 96.12 195 VAL A C 1
ATOM 1529 O O . VAL A 1 195 ? -9.058 0.679 5.787 1.00 96.12 195 VAL A O 1
ATOM 1532 N N . THR A 1 196 ? -9.006 2.442 7.192 1.00 95.56 196 THR A N 1
ATOM 1533 C CA . THR A 1 196 ? -8.649 3.434 6.163 1.00 95.56 196 THR A CA 1
ATOM 1534 C C . THR A 1 196 ? -7.322 3.094 5.490 1.00 95.56 196 THR A C 1
ATOM 1536 O O . THR A 1 196 ? -7.240 3.096 4.264 1.00 95.56 196 THR A O 1
ATOM 1539 N N . ALA A 1 197 ? -6.307 2.673 6.252 1.00 96.25 197 ALA A N 1
ATOM 1540 C CA . ALA A 1 197 ? -5.031 2.225 5.692 1.00 96.25 197 ALA A CA 1
ATOM 1541 C C . ALA A 1 197 ? -5.193 1.053 4.703 1.00 96.25 197 ALA A C 1
ATOM 1543 O O . ALA A 1 197 ? -4.525 0.999 3.668 1.00 96.25 197 ALA A O 1
ATOM 1544 N N . SER A 1 198 ? -6.106 0.121 4.983 1.00 96.94 198 SER A N 1
ATOM 1545 C CA . SER A 1 198 ? -6.335 -1.043 4.115 1.00 96.94 198 SER A CA 1
ATOM 1546 C C . SER A 1 198 ? -7.225 -0.730 2.921 1.00 96.94 198 SER A C 1
ATOM 1548 O O . SER A 1 198 ? -6.988 -1.259 1.837 1.00 96.94 198 SER A O 1
ATOM 1550 N N . ALA A 1 199 ? -8.182 0.183 3.086 1.00 97.00 199 ALA A N 1
ATOM 1551 C CA . ALA A 1 199 ? -8.935 0.750 1.976 1.00 97.00 199 ALA A CA 1
ATOM 1552 C C . ALA A 1 199 ? -8.005 1.498 1.007 1.00 97.00 199 ALA A C 1
ATOM 1554 O O . ALA A 1 199 ? -8.069 1.283 -0.200 1.00 97.00 199 ALA A O 1
ATOM 1555 N N . ASN A 1 200 ? -7.057 2.285 1.521 1.00 96.81 200 ASN A N 1
ATOM 1556 C CA . ASN A 1 200 ? -6.050 2.959 0.700 1.00 96.81 200 ASN A CA 1
ATOM 1557 C C . ASN A 1 200 ? -5.141 1.960 -0.024 1.00 96.81 200 ASN A C 1
ATOM 1559 O O . ASN A 1 200 ? -4.828 2.146 -1.199 1.00 96.81 200 ASN A O 1
ATOM 1563 N N . ARG A 1 201 ? -4.759 0.858 0.634 1.00 96.44 201 ARG A N 1
ATOM 1564 C CA . ARG A 1 201 ? -4.008 -0.231 -0.012 1.00 96.44 201 ARG A CA 1
ATOM 1565 C C . ARG A 1 201 ? -4.784 -0.855 -1.174 1.00 96.44 201 ARG A C 1
ATOM 1567 O O . ARG A 1 201 ? -4.180 -1.119 -2.212 1.00 96.44 201 ARG A O 1
ATOM 1574 N N . TYR A 1 202 ? -6.090 -1.062 -1.007 1.00 97.44 202 TYR A N 1
ATOM 1575 C CA . TYR A 1 202 ? -6.979 -1.525 -2.071 1.00 97.44 202 TYR A CA 1
ATOM 1576 C C . TYR A 1 202 ? -7.057 -0.516 -3.223 1.00 97.44 202 TYR A C 1
ATOM 1578 O O . TYR A 1 202 ? -6.802 -0.882 -4.366 1.00 97.44 202 TYR A O 1
ATOM 1586 N N . ARG A 1 203 ? -7.331 0.760 -2.922 1.00 96.44 203 ARG A N 1
ATOM 1587 C CA . ARG A 1 203 ? -7.438 1.839 -3.919 1.00 96.44 203 ARG A CA 1
ATOM 1588 C C . ARG A 1 203 ? -6.174 1.960 -4.765 1.00 96.44 203 ARG A C 1
ATOM 1590 O O . ARG A 1 203 ? -6.271 1.967 -5.985 1.00 96.44 203 ARG A O 1
ATOM 1597 N N . ARG A 1 204 ? -4.996 1.946 -4.130 1.00 94.62 204 ARG A N 1
ATOM 1598 C CA . ARG A 1 204 ? -3.696 1.962 -4.824 1.00 94.62 204 ARG A CA 1
ATOM 1599 C C . ARG A 1 204 ? -3.500 0.740 -5.723 1.00 94.62 204 ARG A C 1
ATOM 1601 O O . ARG A 1 204 ? -3.048 0.881 -6.851 1.00 94.62 204 ARG A O 1
ATOM 1608 N N . GLY A 1 205 ? -3.848 -0.455 -5.240 1.00 94.25 205 GLY A N 1
ATOM 1609 C CA . GLY A 1 205 ? -3.763 -1.680 -6.041 1.00 94.25 205 GLY A CA 1
ATOM 1610 C C . GLY A 1 205 ? -4.702 -1.661 -7.250 1.00 94.25 205 GLY A C 1
ATOM 1611 O O . GLY A 1 205 ? -4.296 -2.030 -8.349 1.00 94.25 205 GLY A O 1
ATOM 1612 N N . ARG A 1 206 ? -5.935 -1.176 -7.065 1.00 95.06 206 ARG A N 1
ATOM 1613 C CA . ARG A 1 206 ? -6.923 -1.031 -8.138 1.00 95.06 206 ARG A CA 1
ATOM 1614 C C . ARG A 1 206 ? -6.499 0.022 -9.158 1.00 95.06 206 ARG A C 1
ATOM 1616 O O . ARG A 1 206 ? -6.626 -0.228 -10.348 1.00 95.06 206 ARG A O 1
ATOM 1623 N N . GLN A 1 207 ? -5.970 1.160 -8.712 1.00 93.25 207 GLN A N 1
ATOM 1624 C CA . GLN A 1 207 ? -5.441 2.194 -9.601 1.00 93.25 207 GLN A CA 1
ATOM 1625 C C . GLN A 1 207 ? -4.321 1.641 -10.492 1.00 93.25 207 GLN A C 1
ATOM 1627 O O . GLN A 1 207 ? -4.378 1.813 -11.703 1.00 93.25 207 GLN A O 1
ATOM 1632 N N . ALA A 1 208 ? -3.384 0.874 -9.929 1.00 91.56 208 ALA A N 1
ATOM 1633 C CA . ALA A 1 208 ? -2.340 0.214 -10.713 1.00 91.56 208 ALA A CA 1
ATOM 1634 C C . ALA A 1 208 ? -2.910 -0.755 -11.775 1.00 91.56 208 ALA A C 1
ATOM 1636 O O . ALA A 1 208 ? -2.383 -0.849 -12.880 1.00 91.56 208 ALA A O 1
ATOM 1637 N N . LEU A 1 209 ? -4.014 -1.460 -11.485 1.00 92.00 209 LEU A N 1
ATOM 1638 C CA . LEU A 1 209 ? -4.697 -2.317 -12.469 1.00 92.00 209 LEU A CA 1
ATOM 1639 C C . LEU A 1 209 ? -5.381 -1.522 -13.593 1.00 92.00 209 LEU A C 1
ATOM 1641 O O . LEU A 1 209 ? -5.461 -2.018 -14.721 1.00 92.00 209 LEU A O 1
ATOM 1645 N N . VAL A 1 210 ? -5.873 -0.317 -13.289 1.00 90.94 210 VAL A N 1
ATOM 1646 C CA . VAL A 1 210 ? -6.423 0.620 -14.281 1.00 90.94 210 VAL A CA 1
ATOM 1647 C C . VAL A 1 210 ? -5.312 1.134 -15.188 1.00 90.94 210 VAL A C 1
ATOM 1649 O O . VAL A 1 210 ? -5.443 1.043 -16.403 1.00 90.94 210 VAL A O 1
ATOM 1652 N N . GLU A 1 211 ? -4.203 1.600 -14.611 1.00 87.69 211 GLU A N 1
ATOM 1653 C CA . GLU A 1 211 ? -3.037 2.101 -15.354 1.00 87.69 211 GLU A CA 1
ATOM 1654 C C . GLU A 1 211 ? -2.418 1.011 -16.242 1.00 87.69 211 GLU A C 1
ATOM 1656 O O . GLU A 1 211 ? -2.030 1.269 -17.378 1.00 87.69 211 GLU A O 1
ATOM 1661 N N . ALA A 1 212 ? -2.426 -0.241 -15.777 1.00 84.56 212 ALA A N 1
ATOM 1662 C CA . ALA A 1 212 ? -2.006 -1.391 -16.573 1.00 84.56 212 ALA A CA 1
ATOM 1663 C C . ALA A 1 212 ? -3.006 -1.799 -17.679 1.00 84.56 212 ALA A C 1
ATOM 1665 O O . ALA A 1 212 ? -2.707 -2.721 -18.441 1.00 84.56 212 ALA A O 1
ATOM 1666 N N . GLY A 1 213 ? -4.196 -1.187 -17.754 1.00 85.31 213 GLY A N 1
ATOM 1667 C CA . GLY A 1 213 ? -5.233 -1.496 -18.747 1.00 85.31 213 GLY A CA 1
ATOM 1668 C C . GLY A 1 213 ? -5.851 -2.891 -18.596 1.00 85.31 213 GLY A C 1
ATOM 1669 O O . GLY A 1 213 ? -6.291 -3.489 -19.573 1.00 85.31 213 GLY A O 1
ATOM 1670 N N . ARG A 1 214 ? -5.830 -3.469 -17.387 1.00 84.88 214 ARG A N 1
ATOM 1671 C CA . ARG A 1 214 ? -6.221 -4.874 -17.140 1.00 84.88 214 ARG A CA 1
ATOM 1672 C C . ARG A 1 214 ? -7.422 -5.031 -16.219 1.00 84.88 214 ARG A C 1
ATOM 1674 O O . ARG A 1 214 ? -7.821 -6.161 -15.940 1.00 84.88 214 ARG A O 1
ATOM 1681 N N . LEU A 1 215 ? -8.006 -3.923 -15.764 1.00 86.25 215 LEU A N 1
ATOM 1682 C CA . LEU A 1 215 ? -9.150 -3.942 -14.855 1.00 86.25 215 LEU A CA 1
ATOM 1683 C C . LEU A 1 215 ? -10.373 -4.656 -15.454 1.00 86.25 215 LEU A C 1
ATOM 1685 O O . LEU A 1 215 ? -11.081 -5.332 -14.717 1.00 86.25 215 LEU A O 1
ATOM 1689 N N . GLU A 1 216 ? -10.591 -4.576 -16.770 1.00 86.31 216 GLU A N 1
ATOM 1690 C CA . GLU A 1 216 ? -11.744 -5.202 -17.444 1.00 86.31 216 GLU A CA 1
ATOM 1691 C C . GLU A 1 216 ? -11.844 -6.715 -17.204 1.00 86.31 216 GLU A C 1
ATOM 1693 O O . GLU A 1 216 ? -12.940 -7.272 -17.163 1.00 86.31 216 GLU A O 1
ATOM 1698 N N . LYS A 1 217 ? -10.702 -7.378 -16.981 1.00 88.12 217 LYS A N 1
ATOM 1699 C CA . LYS A 1 217 ? -10.638 -8.812 -16.666 1.00 88.12 217 LYS A CA 1
ATOM 1700 C C . LYS A 1 217 ? -11.104 -9.138 -15.244 1.00 88.12 217 LYS A C 1
ATOM 1702 O O . LYS A 1 217 ? -11.418 -10.288 -14.962 1.00 88.12 217 LYS A O 1
ATOM 1707 N N . PHE A 1 218 ? -11.132 -8.154 -14.347 1.00 90.44 218 PHE A N 1
ATOM 1708 C CA . PHE A 1 218 ? -11.387 -8.321 -12.916 1.00 90.44 218 PHE A CA 1
ATOM 1709 C C . PHE A 1 218 ? -12.563 -7.448 -12.464 1.00 90.44 218 PHE A C 1
ATOM 1711 O O . PHE A 1 218 ? -12.430 -6.583 -11.598 1.00 90.44 218 PHE A O 1
ATOM 1718 N N . GLN A 1 219 ? -13.736 -7.684 -13.055 1.00 87.44 219 GLN A N 1
ATOM 1719 C CA . GLN A 1 219 ? -14.955 -6.904 -12.797 1.00 87.44 219 GLN A CA 1
ATOM 1720 C C . GLN A 1 219 ? -15.434 -6.979 -11.336 1.00 87.44 219 GLN A C 1
ATOM 1722 O O . GLN A 1 219 ? -16.111 -6.069 -10.859 1.00 87.44 219 GLN A O 1
ATOM 1727 N N . HIS A 1 220 ? -15.052 -8.028 -10.595 1.00 91.06 220 HIS A N 1
ATOM 1728 C CA . HIS A 1 220 ? -15.356 -8.158 -9.165 1.00 91.06 220 HIS A CA 1
ATOM 1729 C C . HIS A 1 220 ? -14.622 -7.129 -8.292 1.00 91.06 220 HIS A C 1
ATOM 1731 O O . HIS A 1 220 ? -15.034 -6.882 -7.158 1.00 91.06 220 HIS A O 1
ATOM 1737 N N . LEU A 1 221 ? -13.556 -6.502 -8.803 1.00 93.31 221 LEU A N 1
ATOM 1738 C CA . LEU A 1 221 ? -12.796 -5.458 -8.113 1.00 93.31 221 LEU A CA 1
ATOM 1739 C C . LEU A 1 221 ? -13.437 -4.075 -8.324 1.00 93.31 221 LEU A C 1
ATOM 1741 O O . LEU A 1 221 ? -12.929 -3.198 -9.034 1.00 93.31 221 LEU A O 1
ATOM 1745 N N . GLN A 1 222 ? -14.579 -3.873 -7.669 1.00 93.06 222 GLN A N 1
ATOM 1746 C CA . GLN A 1 222 ? -15.358 -2.634 -7.738 1.00 93.06 222 GLN A CA 1
ATOM 1747 C C . GLN A 1 222 ? -14.678 -1.445 -7.047 1.00 93.06 222 GLN A C 1
ATOM 1749 O O . GLN A 1 222 ? -13.788 -1.589 -6.209 1.00 93.06 222 GLN A O 1
ATOM 1754 N N . GLU A 1 223 ? -15.093 -0.231 -7.389 1.00 93.88 223 GLU A N 1
ATOM 1755 C CA . GLU A 1 223 ? -14.592 0.963 -6.715 1.00 93.88 223 GLU A CA 1
ATOM 1756 C C . GLU A 1 223 ? -15.041 1.012 -5.244 1.00 93.88 223 GLU A C 1
ATOM 1758 O O . GLU A 1 223 ? -16.215 0.840 -4.917 1.00 93.88 223 GLU A O 1
ATOM 1763 N N . LEU A 1 224 ? -14.086 1.248 -4.340 1.00 94.19 224 LEU A N 1
ATOM 1764 C CA . LEU A 1 224 ? -14.342 1.326 -2.904 1.00 94.19 224 LEU A CA 1
ATOM 1765 C C . LEU A 1 224 ? -14.489 2.787 -2.472 1.00 94.19 224 LEU A C 1
ATOM 1767 O O . LEU A 1 224 ? -13.488 3.460 -2.202 1.00 94.19 224 LEU A O 1
ATOM 1771 N N . LYS A 1 225 ? -15.736 3.249 -2.371 1.00 93.56 225 LYS A N 1
ATOM 1772 C CA . LYS A 1 225 ? -16.100 4.574 -1.851 1.00 93.56 225 LYS A CA 1
ATOM 1773 C C . LYS A 1 225 ? -15.943 4.643 -0.332 1.00 93.56 225 LYS A C 1
ATOM 1775 O O . LYS A 1 225 ? -15.967 3.614 0.343 1.00 93.56 225 LYS A O 1
ATOM 1780 N N . ASP A 1 226 ? -15.786 5.848 0.211 1.00 90.81 226 ASP A N 1
ATOM 1781 C CA . ASP A 1 226 ? -15.714 6.049 1.667 1.00 90.81 226 ASP A CA 1
ATOM 1782 C C . ASP A 1 226 ? -17.029 5.680 2.370 1.00 90.81 226 ASP A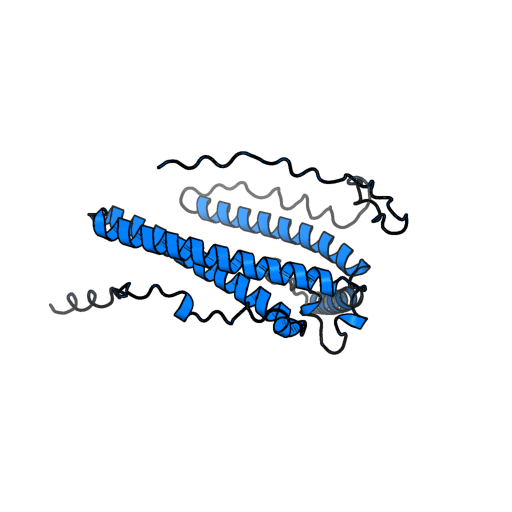 C 1
ATOM 1784 O O . ASP A 1 226 ? -17.004 5.166 3.487 1.00 90.81 226 ASP A O 1
ATOM 1788 N N . GLU A 1 227 ? -18.161 5.821 1.678 1.00 89.50 227 GLU A N 1
ATOM 1789 C CA . GLU A 1 227 ? -19.488 5.366 2.120 1.00 89.50 227 GLU A CA 1
ATOM 1790 C C . GLU A 1 227 ? -19.495 3.875 2.491 1.00 89.50 227 GLU A C 1
ATOM 1792 O O . GLU A 1 227 ? -20.088 3.474 3.488 1.00 89.50 227 GLU A O 1
ATOM 1797 N N . HIS A 1 228 ? -18.758 3.044 1.747 1.00 89.25 228 HIS A N 1
ATOM 1798 C CA . HIS A 1 228 ? -18.670 1.603 2.002 1.00 89.25 228 HIS A CA 1
ATOM 1799 C C . HIS A 1 228 ? -17.860 1.264 3.269 1.00 89.25 228 HIS A C 1
ATOM 1801 O O . HIS A 1 228 ? -17.863 0.119 3.721 1.00 89.25 228 HIS A O 1
ATOM 1807 N N . LEU A 1 229 ? -17.121 2.230 3.826 1.00 88.62 229 LEU A N 1
ATOM 1808 C CA . LEU A 1 229 ? -16.334 2.071 5.054 1.00 88.62 229 LEU A CA 1
ATOM 1809 C C . LEU A 1 229 ? -17.113 2.502 6.302 1.00 88.62 229 LEU A C 1
ATOM 1811 O O . LEU A 1 229 ? -16.652 2.284 7.429 1.00 88.62 229 LEU A O 1
ATOM 1815 N N . GLN A 1 230 ? -18.274 3.130 6.115 1.00 80.38 230 GLN A N 1
ATOM 1816 C CA . GLN A 1 230 ? -19.134 3.558 7.202 1.00 80.38 230 GLN A CA 1
ATOM 1817 C C . GLN A 1 230 ? -20.007 2.394 7.673 1.00 80.38 230 GLN A C 1
ATOM 1819 O O . GLN A 1 230 ? -20.579 1.634 6.896 1.00 80.38 230 GLN A O 1
ATOM 1824 N N . MET A 1 231 ? -20.106 2.245 8.991 1.00 71.88 231 MET A N 1
ATOM 1825 C CA . MET A 1 231 ? -21.017 1.283 9.598 1.00 71.88 231 MET A CA 1
ATOM 1826 C C . MET A 1 231 ? -22.402 1.932 9.663 1.00 71.88 231 MET A C 1
ATOM 1828 O O . MET A 1 231 ? -22.624 2.794 10.513 1.00 71.88 231 MET A O 1
ATOM 1832 N N . SER A 1 232 ? -23.319 1.532 8.780 1.00 52.62 232 SER A N 1
ATOM 1833 C CA . SER A 1 232 ? -24.729 1.946 8.842 1.00 52.62 232 SER A CA 1
ATOM 1834 C C . SER A 1 232 ? -25.296 1.680 10.244 1.00 52.62 232 SER A C 1
ATOM 1836 O O . SER A 1 232 ? -25.259 0.542 10.719 1.00 52.62 232 SER A O 1
ATOM 1838 N N . GLY A 1 233 ? -25.780 2.728 10.918 1.00 53.50 233 GLY A N 1
ATOM 1839 C CA . GLY A 1 233 ? -26.405 2.647 12.246 1.00 53.50 233 GLY A CA 1
ATOM 1840 C C . GLY A 1 233 ? -25.511 3.002 13.440 1.00 53.50 233 GLY A C 1
ATOM 1841 O O . GLY A 1 233 ? -25.994 3.009 14.569 1.00 53.50 233 GLY A O 1
ATOM 1842 N N . ALA A 1 234 ? -24.234 3.340 13.235 1.00 46.25 234 ALA A N 1
ATOM 1843 C CA . ALA A 1 234 ? -23.485 4.058 14.262 1.00 46.25 234 ALA A CA 1
ATOM 1844 C C . ALA A 1 234 ? -23.854 5.538 14.144 1.00 46.25 234 ALA A C 1
ATOM 1846 O O . ALA A 1 234 ? -23.236 6.254 13.359 1.00 46.25 234 ALA A O 1
ATOM 1847 N N . ALA A 1 235 ? -24.883 5.973 14.879 1.00 41.34 235 ALA A N 1
ATOM 1848 C CA . ALA A 1 235 ? -25.125 7.391 15.108 1.00 41.34 235 ALA A CA 1
ATOM 1849 C C . ALA A 1 235 ? -23.780 8.028 15.470 1.00 41.34 235 ALA A C 1
ATOM 1851 O O . ALA A 1 235 ? -23.120 7.644 16.441 1.00 41.34 235 ALA A O 1
ATOM 1852 N N . MET A 1 236 ? -23.316 8.901 14.587 1.00 43.09 236 MET A N 1
ATOM 1853 C CA . MET A 1 236 ? -22.125 9.690 14.792 1.00 43.09 236 MET A CA 1
ATOM 1854 C C . MET A 1 236 ? -22.515 10.682 15.884 1.00 43.09 236 MET A C 1
ATOM 1856 O O . MET A 1 236 ? -23.062 11.733 15.587 1.00 43.09 236 MET A O 1
ATOM 1860 N N . GLU A 1 237 ? -22.338 10.299 17.150 1.00 45.56 237 GLU A N 1
ATOM 1861 C CA . GLU A 1 237 ? -22.324 11.249 18.260 1.00 45.56 237 GLU A CA 1
ATOM 1862 C C . GLU A 1 237 ? -21.148 12.188 17.992 1.00 45.56 237 GLU A C 1
ATOM 1864 O O . GLU A 1 237 ? -19.997 11.928 18.352 1.00 45.56 237 GLU A O 1
ATOM 1869 N N . THR A 1 238 ? -21.419 13.244 17.236 1.00 41.28 238 THR A N 1
ATOM 1870 C CA . THR A 1 238 ? -20.575 14.419 17.197 1.00 41.28 238 THR A CA 1
ATOM 1871 C C . THR A 1 238 ? -20.704 15.059 18.572 1.00 41.28 238 THR A C 1
ATOM 1873 O O . THR A 1 238 ? -21.740 15.632 18.892 1.00 41.28 238 THR A O 1
ATOM 1876 N N . ASP A 1 239 ? -19.660 14.939 19.397 1.00 40.84 239 ASP A N 1
ATOM 1877 C CA . ASP A 1 239 ? -19.500 15.600 20.708 1.00 40.84 239 ASP A CA 1
ATOM 1878 C C . ASP A 1 239 ? -19.401 17.150 20.560 1.00 40.84 239 ASP A C 1
ATOM 1880 O O . ASP A 1 239 ? -18.654 17.813 21.276 1.00 40.84 239 ASP A O 1
ATOM 1884 N N . THR A 1 240 ? -20.110 17.760 19.604 1.00 44.84 240 THR A N 1
ATOM 1885 C CA . THR A 1 240 ? -20.066 19.202 19.315 1.00 44.84 240 THR A CA 1
ATOM 1886 C C . THR A 1 240 ? -21.022 20.038 20.170 1.00 44.84 240 THR A C 1
ATOM 1888 O O . THR A 1 240 ? -21.007 21.252 20.048 1.00 44.84 240 THR A O 1
ATOM 1891 N N . GLU A 1 241 ? -21.803 19.449 21.080 1.00 40.75 241 GLU A N 1
ATOM 1892 C CA . GLU A 1 241 ? -22.827 20.183 21.853 1.00 40.75 241 GLU A CA 1
ATOM 1893 C C . GLU A 1 241 ? -22.467 20.440 23.331 1.00 40.75 241 GLU A C 1
ATOM 1895 O O . GLU A 1 241 ? -23.347 20.617 24.171 1.00 40.75 241 GLU A O 1
ATOM 1900 N N . ARG A 1 242 ? -21.177 20.472 23.705 1.00 39.31 242 ARG A N 1
ATOM 1901 C CA . ARG A 1 242 ? -20.786 20.724 25.112 1.00 39.31 242 ARG A CA 1
ATOM 1902 C C . ARG A 1 242 ? -19.757 21.828 25.341 1.00 39.31 242 ARG A C 1
ATOM 1904 O O . ARG A 1 242 ? -19.114 21.840 26.389 1.00 39.31 242 ARG A O 1
ATOM 1911 N N . THR A 1 243 ? -19.599 22.760 24.407 1.00 44.66 243 THR A N 1
ATOM 1912 C CA . THR A 1 243 ? -18.735 23.941 24.601 1.00 44.66 243 THR A CA 1
ATOM 1913 C C . THR A 1 243 ? -19.496 25.246 24.828 1.00 44.66 243 THR A C 1
ATOM 1915 O O . THR A 1 243 ? -18.894 26.199 25.310 1.00 44.66 243 THR A O 1
ATOM 1918 N N . ASP A 1 244 ? -20.815 25.277 24.621 1.00 42.09 244 ASP A N 1
ATOM 1919 C CA . ASP A 1 244 ? -21.574 26.542 24.615 1.00 42.09 244 ASP A CA 1
ATOM 1920 C C . ASP A 1 244 ? -22.266 26.861 25.955 1.00 42.09 244 ASP A C 1
ATOM 1922 O O . ASP A 1 244 ? -22.938 27.877 26.097 1.00 42.09 244 ASP A O 1
ATOM 1926 N N . ALA A 1 245 ? -22.082 26.020 26.980 1.00 46.81 245 ALA A N 1
ATOM 1927 C CA . ALA A 1 245 ? -22.733 26.185 28.285 1.00 46.81 245 ALA A CA 1
ATOM 1928 C C . ALA A 1 245 ? -21.890 26.936 29.341 1.00 46.81 245 ALA A C 1
ATOM 1930 O O . ALA A 1 245 ? -22.369 27.146 30.452 1.00 46.81 245 ALA A O 1
ATOM 1931 N N . TRP A 1 246 ? -20.640 27.317 29.041 1.00 54.06 246 TRP A N 1
ATOM 1932 C CA . TRP A 1 246 ? -19.713 27.913 30.025 1.00 54.06 246 TRP A CA 1
ATOM 1933 C C . TRP A 1 246 ? -19.381 29.398 29.806 1.00 54.06 246 TRP A C 1
ATOM 1935 O O . TRP A 1 246 ? -18.652 29.971 30.610 1.00 54.06 246 TRP A O 1
ATOM 1945 N N . THR A 1 247 ? -19.920 30.049 28.773 1.00 48.84 247 THR A N 1
ATOM 1946 C CA . THR A 1 247 ? -19.617 31.458 28.440 1.00 48.84 247 THR A CA 1
ATOM 1947 C C . THR A 1 247 ? -20.702 32.461 28.846 1.00 48.84 247 THR A C 1
ATOM 1949 O O . THR A 1 247 ? -20.662 33.607 28.411 1.00 48.84 247 THR A O 1
ATOM 1952 N N . ALA A 1 248 ? -21.643 32.080 29.714 1.00 47.09 248 ALA A N 1
ATOM 1953 C CA . ALA A 1 248 ? -22.647 32.996 30.256 1.00 47.09 248 ALA A CA 1
ATOM 1954 C C . ALA A 1 248 ? -22.594 33.035 31.790 1.00 47.09 248 ALA A C 1
ATOM 1956 O O . ALA A 1 248 ? -23.356 32.344 32.471 1.00 47.09 248 ALA A O 1
ATOM 1957 N N . LYS A 1 249 ? -21.683 33.848 32.333 1.00 45.00 249 LYS A N 1
ATOM 1958 C CA . LYS A 1 249 ? -21.835 34.453 33.658 1.00 45.00 249 LYS A CA 1
ATOM 1959 C C . LYS A 1 249 ? -21.004 35.717 33.792 1.00 45.00 249 LYS A C 1
ATOM 1961 O O . LYS A 1 249 ? -19.835 35.683 33.353 1.00 45.00 249 LYS A O 1
#

Foldseek 3Di:
DDDDDDDDDDDDDDDDPPDDPPPDDPDPDPDDDDDDDDDCVVVPPVVPPDPDDDPDPVVVVVVVVVVVVVVQVVLVVVVVVVLVVCVVFFVLVNVVVVVVVVVCVVVVHDDRSVPDDDDDLLNDDVVCHSVNGGDPCSLVVLLVVLVVQLVVLVVQLVVLLVVLVVLVVCCVPPPDDDVSNVVSVVVSVVSLVSNVVSLVSNVVSLVSCVSSVNCVVVVVSDRDDVVNSDDPPPPPPPVPPPPPPPPDD

Secondary structure (DSSP, 8-state):
--------------------TT---------------SSSTTTSTTSS-------SSHHHHHHHHHHHHHHHHHHHHHHHHHHHHHHHH-HHHHHHHHHHHHHHHHTT----GGGPPPP-GGGS-TTTHHHHHS-TTHHHHHHHHHHHHHHHHHHHHHHHHHHHHHHHHHHHHH--SHHHHHHHHHHHHHHHHHHHHHHHHHHHHHHHHHHTT-GGG-TTS----GGGGS-TT-------SSSTTSS--